Protein AF-A0A5J5FUV4-F1 (afdb_monomer_lite)

Structure (mmCIF, N/CA/C/O backbone):
data_AF-A0A5J5FUV4-F1
#
_entry.id   AF-A0A5J5FUV4-F1
#
loop_
_atom_site.group_PDB
_atom_site.id
_atom_site.type_symbol
_atom_site.label_atom_id
_atom_site.label_alt_id
_atom_site.label_comp_id
_atom_site.label_asym_id
_atom_site.label_entity_id
_atom_site.label_seq_id
_atom_site.pdbx_PDB_ins_code
_atom_site.Cartn_x
_atom_site.Cartn_y
_atom_site.Cartn_z
_atom_site.occupancy
_atom_site.B_iso_or_equiv
_atom_site.auth_seq_id
_atom_site.auth_comp_id
_atom_site.auth_asym_id
_atom_site.auth_atom_id
_atom_site.pdbx_PDB_model_num
ATOM 1 N N . MET A 1 1 ? 32.996 21.666 -5.149 1.00 33.66 1 MET A N 1
ATOM 2 C CA . MET A 1 1 ? 31.884 21.003 -4.430 1.00 33.66 1 MET A CA 1
ATOM 3 C C . MET A 1 1 ? 30.708 20.973 -5.390 1.00 33.66 1 MET A C 1
ATOM 5 O O . MET A 1 1 ? 30.102 22.009 -5.615 1.00 33.66 1 MET A O 1
ATOM 9 N N . ASN A 1 2 ? 30.484 19.842 -6.062 1.00 31.67 2 ASN A N 1
ATOM 10 C CA . ASN A 1 2 ? 29.507 19.760 -7.151 1.00 31.67 2 ASN A CA 1
ATOM 11 C C . ASN A 1 2 ? 28.093 19.741 -6.570 1.00 31.67 2 ASN A C 1
ATOM 13 O O . ASN A 1 2 ? 27.756 18.854 -5.783 1.00 31.67 2 ASN A O 1
ATOM 17 N N . ALA A 1 3 ? 27.285 20.728 -6.956 1.00 37.47 3 ALA A N 1
ATOM 18 C CA . ALA A 1 3 ? 25.854 20.739 -6.712 1.00 37.47 3 ALA A CA 1
ATOM 19 C C . ALA A 1 3 ? 25.246 19.512 -7.406 1.00 37.47 3 ALA A C 1
ATOM 21 O O . ALA A 1 3 ? 25.099 19.486 -8.625 1.00 37.47 3 ALA A O 1
ATOM 22 N N . ARG A 1 4 ? 24.948 18.454 -6.642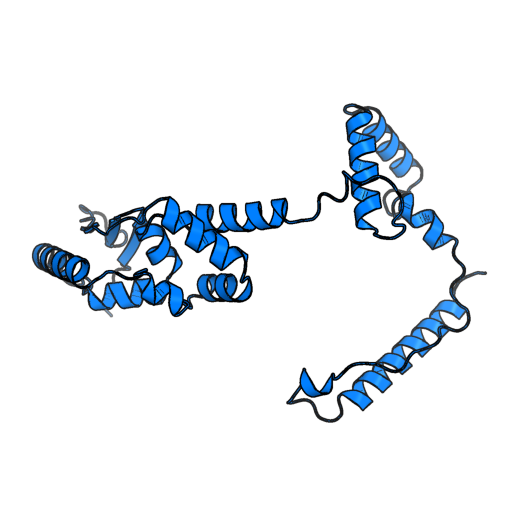 1.00 47.31 4 ARG A N 1
ATOM 23 C CA . ARG A 1 4 ? 24.137 17.342 -7.144 1.00 47.31 4 ARG A CA 1
ATOM 24 C C . ARG A 1 4 ? 22.752 17.909 -7.424 1.00 47.31 4 ARG A C 1
ATOM 26 O O . ARG A 1 4 ? 22.007 18.181 -6.483 1.00 47.31 4 ARG A O 1
ATOM 33 N N . GLY A 1 5 ? 22.442 18.123 -8.701 1.00 55.81 5 GLY A N 1
ATOM 34 C CA . GLY A 1 5 ? 21.094 18.460 -9.141 1.00 55.81 5 GLY A CA 1
ATOM 35 C C . GLY A 1 5 ? 20.113 17.468 -8.525 1.00 55.81 5 GLY A C 1
ATOM 36 O O . GLY A 1 5 ? 20.307 16.254 -8.589 1.00 55.81 5 GLY A O 1
ATOM 37 N N . THR A 1 6 ? 19.104 17.978 -7.830 1.00 63.97 6 THR A N 1
ATOM 38 C CA . THR A 1 6 ? 18.094 17.143 -7.185 1.00 63.97 6 THR A CA 1
ATOM 39 C C . THR A 1 6 ? 17.161 16.631 -8.275 1.00 63.97 6 THR A C 1
ATOM 41 O O . THR A 1 6 ? 16.366 17.385 -8.828 1.00 63.97 6 THR A O 1
ATOM 44 N N . MET A 1 7 ? 17.293 15.355 -8.630 1.00 75.25 7 MET A N 1
ATOM 45 C CA . MET A 1 7 ? 16.391 14.696 -9.570 1.00 75.25 7 MET A CA 1
ATOM 46 C C . MET A 1 7 ? 15.016 14.529 -8.921 1.00 75.25 7 MET A C 1
ATOM 48 O O . MET A 1 7 ? 14.885 13.926 -7.852 1.00 75.25 7 MET A O 1
ATOM 52 N N . THR A 1 8 ? 13.991 15.067 -9.571 1.00 85.88 8 THR A N 1
ATOM 53 C CA . THR A 1 8 ? 12.594 14.861 -9.186 1.00 85.88 8 THR A CA 1
ATOM 54 C C . THR A 1 8 ? 12.070 13.608 -9.872 1.00 85.88 8 THR A C 1
ATOM 56 O O . THR A 1 8 ? 12.328 13.388 -11.054 1.00 85.88 8 THR A O 1
ATOM 59 N N . VAL A 1 9 ? 11.378 12.759 -9.112 1.00 89.50 9 VAL A N 1
ATOM 60 C CA . VAL A 1 9 ? 10.782 11.518 -9.617 1.00 89.50 9 VAL A CA 1
ATOM 61 C C . VAL A 1 9 ? 9.328 11.496 -9.201 1.00 89.50 9 VAL A C 1
ATOM 63 O O . VAL A 1 9 ? 9.039 11.566 -8.004 1.00 89.50 9 VAL A O 1
ATOM 66 N N . ASP A 1 10 ? 8.445 11.384 -10.183 1.00 92.38 10 ASP A N 1
ATOM 67 C CA . ASP A 1 10 ? 7.007 11.264 -9.985 1.00 92.38 10 ASP A CA 1
ATOM 68 C C . ASP A 1 10 ? 6.473 10.026 -10.707 1.00 92.38 10 ASP A C 1
ATOM 70 O O . ASP A 1 10 ? 6.985 9.629 -11.755 1.00 92.38 10 ASP A O 1
ATOM 74 N N . ALA A 1 11 ? 5.457 9.392 -10.132 1.00 92.75 11 ALA A N 1
ATOM 75 C CA . ALA A 1 11 ? 4.856 8.183 -10.674 1.00 92.75 11 ALA A CA 1
ATOM 76 C C . ALA A 1 11 ? 3.355 8.395 -10.847 1.00 92.75 11 ALA A C 1
ATOM 78 O O . ALA A 1 11 ? 2.623 8.608 -9.880 1.00 92.75 11 ALA A O 1
ATOM 79 N N . VAL A 1 12 ? 2.903 8.270 -12.088 1.00 93.12 12 VAL A N 1
ATOM 80 C CA . VAL A 1 12 ? 1.487 8.197 -12.446 1.00 93.12 12 VAL A CA 1
ATOM 81 C C . VAL A 1 12 ? 1.197 6.806 -13.015 1.00 93.12 12 VAL A C 1
ATOM 83 O O . VAL A 1 12 ? 2.134 6.105 -13.408 1.00 93.12 12 VAL A O 1
ATOM 86 N N . PRO A 1 13 ? -0.074 6.374 -13.068 1.00 95.06 13 PRO A N 1
ATOM 87 C CA . PRO A 1 13 ? -0.424 5.064 -13.606 1.00 95.06 13 PRO A CA 1
ATOM 88 C C . PRO A 1 13 ? 0.234 4.802 -14.967 1.00 95.06 13 PRO A C 1
ATOM 90 O O . PRO A 1 13 ? 0.022 5.539 -15.929 1.00 95.06 13 PRO A O 1
ATOM 93 N N . GLY A 1 14 ? 1.074 3.768 -15.010 1.00 93.88 14 GLY A N 1
ATOM 94 C CA . GLY A 1 14 ? 1.781 3.292 -16.196 1.00 93.88 14 GLY A CA 1
ATOM 95 C C . GLY A 1 14 ? 2.969 4.140 -16.645 1.00 93.88 14 GLY A C 1
ATOM 96 O O . GLY A 1 14 ? 3.552 3.856 -17.691 1.00 93.88 14 GLY A O 1
ATOM 97 N N . ARG A 1 15 ? 3.344 5.188 -15.900 1.00 94.44 15 ARG A N 1
ATOM 98 C CA . ARG A 1 15 ? 4.426 6.087 -16.306 1.00 94.44 15 ARG A CA 1
ATOM 99 C C . ARG A 1 15 ? 5.228 6.644 -15.132 1.00 94.44 15 ARG A C 1
ATOM 101 O O . ARG A 1 15 ? 4.688 7.312 -14.252 1.00 94.44 15 ARG A O 1
ATOM 108 N N . LEU A 1 16 ? 6.542 6.447 -15.180 1.00 93.69 16 LEU A N 1
ATOM 109 C CA . LEU A 1 16 ? 7.510 7.062 -14.278 1.00 93.69 16 LEU A CA 1
ATOM 110 C C . LEU A 1 16 ? 8.144 8.274 -14.970 1.00 93.69 16 LEU A C 1
ATOM 112 O O . LEU A 1 16 ? 8.706 8.147 -16.057 1.00 93.69 16 LEU A O 1
ATOM 116 N N . ARG A 1 17 ? 8.034 9.449 -14.354 1.00 92.12 17 ARG A N 1
ATOM 117 C CA . ARG A 1 17 ? 8.544 10.723 -14.872 1.00 92.12 17 ARG A CA 1
ATOM 118 C C . ARG A 1 17 ? 9.781 11.137 -14.093 1.00 92.12 17 ARG A C 1
ATOM 120 O O . ARG A 1 17 ? 9.775 11.138 -12.861 1.00 92.12 17 ARG A O 1
ATOM 127 N N . LEU A 1 18 ? 10.828 11.499 -14.821 1.00 89.50 18 LEU A N 1
ATOM 128 C CA . LEU A 1 18 ? 12.105 11.951 -14.286 1.00 89.50 18 LEU A CA 1
ATOM 129 C C . LEU A 1 18 ? 12.340 13.385 -14.762 1.00 89.50 18 LEU A C 1
ATOM 131 O O . LEU A 1 18 ? 12.382 13.638 -15.965 1.00 89.50 18 LEU A O 1
ATOM 135 N N . GLY A 1 19 ? 12.481 14.318 -13.822 1.00 81.12 19 GLY A N 1
ATOM 136 C CA . GLY A 1 19 ? 12.731 15.730 -14.108 1.00 81.12 19 GLY A CA 1
ATOM 137 C C . GLY A 1 19 ? 14.020 16.222 -13.457 1.00 81.12 19 GLY A C 1
ATOM 138 O O . GLY A 1 19 ? 14.288 15.919 -12.288 1.00 81.12 19 GLY A O 1
ATOM 139 N N . ALA A 1 20 ? 14.803 17.015 -14.190 1.00 66.62 20 ALA A N 1
ATOM 140 C CA . ALA A 1 20 ? 15.951 17.728 -13.636 1.00 66.62 20 ALA A CA 1
ATOM 141 C C . ALA A 1 20 ? 15.466 18.913 -12.780 1.00 66.62 20 ALA A C 1
ATOM 143 O O . ALA A 1 20 ? 14.705 19.759 -13.254 1.00 66.62 20 ALA A O 1
ATOM 144 N N . GLY A 1 21 ? 15.876 18.957 -11.508 1.00 53.88 21 GLY A N 1
ATOM 145 C CA . GLY A 1 21 ? 15.471 19.994 -10.557 1.00 53.88 21 GLY A CA 1
ATOM 146 C C . GLY A 1 21 ? 15.784 21.410 -11.054 1.00 53.88 21 GLY A C 1
ATOM 147 O O . GLY A 1 21 ? 16.879 21.660 -11.548 1.00 53.88 21 GLY A O 1
ATOM 148 N N . ALA A 1 22 ? 14.795 22.300 -10.916 1.00 44.06 22 ALA A N 1
ATOM 149 C CA . ALA A 1 22 ? 14.743 23.712 -11.309 1.00 44.06 22 ALA A CA 1
ATOM 150 C C . ALA A 1 22 ? 16.093 24.401 -11.618 1.00 44.06 22 ALA A C 1
ATOM 152 O O . ALA A 1 22 ? 16.675 25.087 -10.781 1.00 44.06 22 ALA A O 1
ATOM 153 N N . GLY A 1 23 ? 16.529 24.282 -12.870 1.00 41.09 23 GLY A N 1
ATOM 154 C CA . GLY A 1 23 ? 17.419 25.217 -13.547 1.00 41.09 23 GLY A CA 1
ATOM 155 C C . GLY A 1 23 ? 16.695 25.678 -14.806 1.00 41.09 23 GLY A C 1
ATOM 156 O O . GLY A 1 23 ? 16.240 24.857 -15.597 1.00 41.09 23 GLY A O 1
ATOM 157 N N . THR A 1 24 ? 16.484 26.981 -14.949 1.00 44.25 24 THR A N 1
ATOM 158 C CA . THR A 1 24 ? 15.765 27.593 -16.072 1.00 44.25 24 THR A CA 1
ATOM 159 C C . THR A 1 24 ? 16.412 27.230 -17.410 1.00 44.25 24 THR A C 1
ATOM 161 O O . THR A 1 24 ? 17.464 27.761 -17.753 1.00 44.25 24 THR A O 1
ATOM 164 N N . GLY A 1 25 ? 15.769 26.342 -18.167 1.00 37.84 25 GLY A N 1
ATOM 165 C CA . GLY A 1 25 ? 16.166 25.977 -19.525 1.00 37.84 25 GLY A CA 1
ATOM 166 C C . GLY A 1 25 ? 15.678 24.577 -19.875 1.00 37.84 25 GLY A C 1
ATOM 167 O O . GLY A 1 25 ? 16.260 23.606 -19.415 1.00 37.84 25 GLY A O 1
ATOM 168 N N . THR A 1 26 ? 14.577 24.494 -20.635 1.00 45.69 26 THR A N 1
ATOM 169 C CA . THR A 1 26 ? 14.065 23.281 -21.316 1.00 45.69 26 THR A CA 1
ATOM 170 C C . THR A 1 26 ? 14.296 21.975 -20.547 1.00 45.69 26 THR A C 1
ATOM 172 O O . THR A 1 26 ? 15.174 21.183 -20.882 1.00 45.69 26 THR A O 1
ATOM 175 N N . SER A 1 27 ? 13.501 21.773 -19.491 1.00 50.28 27 SER A N 1
ATOM 176 C CA . SER A 1 27 ? 13.530 20.570 -18.655 1.00 50.28 27 SER A CA 1
ATOM 177 C C . SER A 1 27 ? 13.164 19.354 -19.512 1.00 50.28 27 SER A C 1
ATOM 179 O O . SER A 1 27 ? 12.016 19.209 -19.931 1.00 50.28 27 SER A O 1
ATOM 181 N N . GLY A 1 28 ? 14.148 18.515 -19.833 1.00 59.28 28 GLY A N 1
ATOM 182 C CA . GLY A 1 28 ? 13.903 17.225 -20.468 1.00 59.28 28 GLY A CA 1
ATOM 183 C C . GLY A 1 28 ? 13.205 16.308 -19.469 1.00 59.28 28 GLY A C 1
ATOM 184 O O . GLY A 1 28 ? 13.861 15.718 -18.616 1.00 59.28 28 GLY A O 1
ATOM 185 N N . GLU A 1 29 ? 11.876 16.230 -19.529 1.00 76.38 29 GLU A N 1
ATOM 186 C CA . GLU A 1 29 ? 11.096 15.258 -18.762 1.00 76.38 29 GLU A CA 1
ATOM 187 C C . GLU A 1 29 ? 11.239 13.888 -19.440 1.00 76.38 29 GLU A C 1
ATOM 189 O O . GLU A 1 29 ? 10.664 13.641 -20.503 1.00 76.38 29 GLU A O 1
ATOM 194 N N . LEU A 1 30 ? 12.031 12.991 -18.848 1.00 85.81 30 LEU A N 1
ATOM 195 C CA . LEU A 1 30 ? 12.141 11.618 -19.333 1.00 85.81 30 LEU A CA 1
ATOM 196 C C . LEU A 1 30 ? 10.982 10.789 -18.773 1.00 85.81 30 LEU A C 1
ATOM 198 O O . LEU A 1 30 ? 10.767 10.718 -17.563 1.00 85.81 30 LEU A O 1
ATOM 202 N N . SER A 1 31 ? 10.245 10.141 -19.671 1.00 90.06 31 SER A N 1
ATOM 203 C CA . SER A 1 31 ? 9.087 9.310 -19.353 1.00 90.06 31 SER A CA 1
ATOM 204 C C . SER A 1 31 ? 9.395 7.838 -19.620 1.00 90.06 31 SER A C 1
ATOM 206 O O . SER A 1 31 ? 9.671 7.459 -20.760 1.00 90.06 31 SER A O 1
ATOM 208 N N . LEU A 1 32 ? 9.273 6.997 -18.597 1.00 91.88 32 LEU A N 1
ATOM 209 C CA . LEU A 1 32 ? 9.437 5.544 -18.676 1.00 91.88 32 LEU A CA 1
ATOM 210 C C . LEU A 1 32 ? 8.078 4.861 -18.505 1.00 91.88 32 LEU A C 1
ATOM 212 O O . LEU A 1 32 ? 7.304 5.244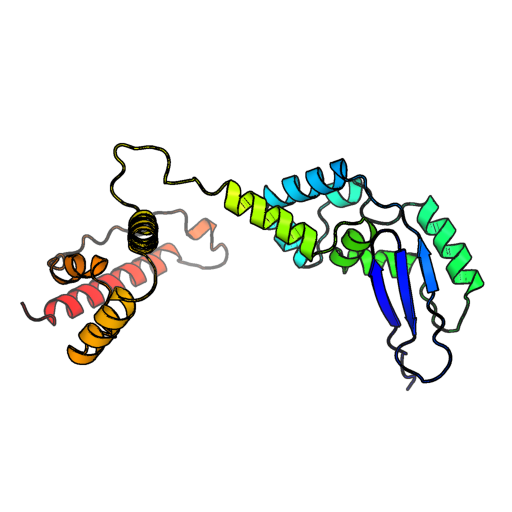 -17.631 1.00 91.88 32 LEU A O 1
ATOM 216 N N . GLU A 1 33 ? 7.766 3.886 -19.352 1.00 93.50 33 GLU A N 1
ATOM 217 C CA . GLU A 1 33 ? 6.455 3.222 -19.385 1.00 93.50 33 GLU A CA 1
ATOM 218 C C . GLU A 1 33 ? 6.466 1.904 -18.617 1.00 93.50 33 GLU A C 1
ATOM 220 O O . GLU A 1 33 ? 7.450 1.173 -18.654 1.00 93.50 33 GLU A O 1
ATOM 225 N N . ALA A 1 34 ? 5.364 1.596 -17.940 1.00 93.25 34 ALA A N 1
ATOM 226 C CA . ALA A 1 34 ? 5.171 0.341 -17.225 1.00 93.25 34 ALA A CA 1
ATOM 227 C C . ALA A 1 34 ? 3.735 -0.164 -17.387 1.00 93.25 34 ALA A C 1
ATOM 229 O O . ALA A 1 34 ? 2.797 0.606 -17.606 1.00 93.25 34 ALA A O 1
ATOM 230 N N . ALA A 1 35 ? 3.552 -1.466 -17.221 1.00 93.44 35 ALA A N 1
ATOM 231 C CA . ALA A 1 35 ? 2.261 -2.114 -17.193 1.00 93.44 35 ALA A CA 1
ATOM 232 C C . ALA A 1 35 ? 1.450 -1.669 -15.968 1.00 93.44 35 ALA A C 1
ATOM 234 O O . ALA A 1 35 ? 1.893 -1.754 -14.815 1.00 93.44 35 ALA A O 1
ATOM 235 N N . VAL A 1 36 ? 0.219 -1.238 -16.233 1.00 96.19 36 VAL A N 1
ATOM 236 C CA . VAL A 1 36 ? -0.798 -0.971 -15.215 1.00 96.19 36 VAL A CA 1
ATOM 237 C C . VAL A 1 36 ? -1.492 -2.282 -14.862 1.00 96.19 36 VAL A C 1
ATOM 239 O O . VAL A 1 36 ? -1.789 -3.099 -15.735 1.00 96.19 36 VAL A O 1
ATOM 242 N N . TRP A 1 37 ? -1.762 -2.501 -13.579 1.00 96.81 37 TRP A N 1
ATOM 243 C CA . TRP A 1 37 ? -2.497 -3.681 -13.144 1.00 96.81 37 TRP A CA 1
ATOM 244 C C . TRP A 1 37 ? -3.981 -3.591 -13.493 1.00 96.81 37 TRP A C 1
ATOM 246 O O . TRP A 1 37 ? -4.578 -2.517 -13.533 1.00 96.81 37 TRP A O 1
ATOM 256 N N . SER A 1 38 ? -4.604 -4.751 -13.709 1.00 96.56 38 SER A N 1
ATOM 257 C CA . SER A 1 38 ? -6.041 -4.806 -13.964 1.00 96.56 38 SER A CA 1
ATOM 258 C C . SER A 1 38 ? -6.842 -4.327 -12.739 1.00 96.56 38 SER A C 1
ATOM 260 O O . SER A 1 38 ? -6.422 -4.552 -11.598 1.00 96.56 38 SER A O 1
ATOM 262 N N . PRO A 1 39 ? -8.045 -3.752 -12.923 1.00 95.44 39 PRO A N 1
ATOM 263 C CA . PRO A 1 39 ? -8.896 -3.324 -11.808 1.00 95.44 39 PRO A CA 1
ATOM 264 C C . PRO A 1 39 ? -9.257 -4.447 -10.826 1.00 95.44 39 PRO A C 1
ATOM 266 O O . PRO A 1 39 ? -9.511 -4.195 -9.650 1.00 95.44 39 PRO A O 1
ATOM 269 N N . ALA A 1 40 ? -9.313 -5.697 -11.296 1.00 95.31 40 ALA A N 1
ATOM 270 C CA . ALA A 1 40 ? -9.522 -6.859 -10.434 1.00 95.31 40 ALA A CA 1
ATOM 271 C C .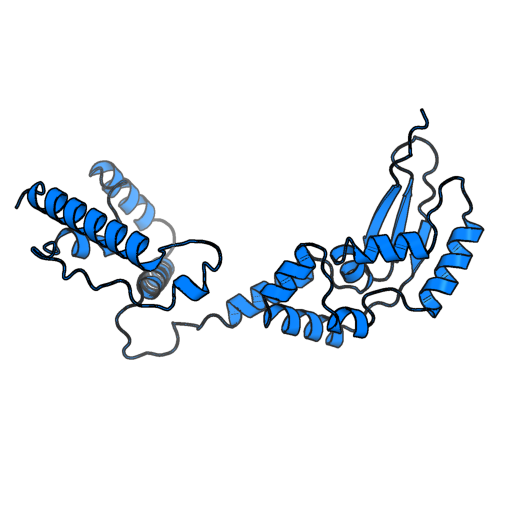 ALA A 1 40 ? -8.321 -7.089 -9.505 1.00 95.31 40 ALA A C 1
ATOM 273 O O . ALA A 1 40 ? -8.499 -7.277 -8.304 1.00 95.31 40 ALA A O 1
ATOM 274 N N . ARG A 1 41 ? -7.101 -6.990 -10.043 1.00 95.94 41 ARG A N 1
ATOM 275 C CA . ARG A 1 41 ? -5.868 -7.135 -9.265 1.00 95.94 41 ARG A CA 1
ATOM 276 C C . ARG A 1 41 ? -5.688 -5.998 -8.263 1.00 95.94 41 ARG A C 1
ATOM 278 O O . ARG A 1 41 ? -5.371 -6.255 -7.108 1.00 95.94 41 ARG A O 1
ATOM 285 N N . LEU A 1 42 ? -5.946 -4.757 -8.682 1.00 95.75 42 LEU A N 1
ATOM 286 C CA . LEU A 1 42 ? -5.886 -3.578 -7.809 1.00 95.75 42 LEU A CA 1
ATOM 287 C C . LEU A 1 42 ? -6.800 -3.733 -6.582 1.00 95.75 42 LEU A C 1
ATOM 289 O O . LEU A 1 42 ? -6.368 -3.482 -5.456 1.00 95.75 42 LEU A O 1
ATOM 293 N N . ARG A 1 43 ? -8.034 -4.217 -6.788 1.00 94.31 43 ARG A N 1
ATOM 294 C CA . ARG A 1 43 ? -8.978 -4.516 -5.701 1.00 94.31 43 ARG A CA 1
ATOM 295 C C . ARG A 1 43 ? -8.472 -5.623 -4.779 1.00 94.31 43 ARG A C 1
ATOM 297 O O . ARG A 1 43 ? -8.433 -5.409 -3.574 1.00 94.31 43 ARG A O 1
ATOM 304 N N . ALA A 1 44 ? -8.006 -6.744 -5.331 1.00 94.88 44 ALA A N 1
ATOM 305 C CA . ALA A 1 44 ? -7.482 -7.857 -4.537 1.00 94.88 44 ALA A CA 1
ATOM 306 C C . ALA A 1 44 ? -6.285 -7.444 -3.656 1.00 94.88 44 ALA A C 1
ATOM 308 O O . ALA A 1 44 ? -6.190 -7.837 -2.492 1.00 94.88 44 ALA A O 1
ATOM 309 N N . VAL A 1 45 ? -5.389 -6.603 -4.184 1.00 95.75 45 VAL A N 1
ATOM 310 C CA . VAL A 1 45 ? -4.261 -6.037 -3.427 1.00 95.75 45 VAL A CA 1
ATOM 311 C C . VAL A 1 45 ? -4.758 -5.149 -2.284 1.00 95.75 45 VAL A C 1
ATOM 313 O O . VAL A 1 45 ? -4.280 -5.286 -1.156 1.00 95.75 45 VAL A O 1
ATOM 316 N N . ALA A 1 46 ? -5.722 -4.262 -2.551 1.00 95.12 46 ALA A N 1
ATOM 317 C CA . ALA A 1 46 ? -6.294 -3.381 -1.535 1.00 95.12 46 ALA A CA 1
ATOM 318 C C . ALA A 1 46 ? -7.026 -4.166 -0.431 1.00 95.12 46 ALA A C 1
ATOM 320 O O . ALA A 1 46 ? -6.820 -3.889 0.749 1.00 95.12 46 ALA A O 1
ATOM 321 N N . GLU A 1 47 ? -7.814 -5.181 -0.790 1.00 94.56 47 GLU A N 1
ATOM 322 C CA . GLU A 1 47 ? -8.506 -6.069 0.153 1.00 94.56 47 GLU A CA 1
ATOM 323 C C . GLU A 1 47 ? -7.516 -6.833 1.039 1.00 94.56 47 GLU A C 1
ATOM 325 O O . GLU A 1 47 ? -7.644 -6.841 2.267 1.00 94.56 47 GLU A O 1
ATOM 330 N N . ARG A 1 48 ? -6.471 -7.418 0.439 1.00 95.56 48 ARG A N 1
ATOM 331 C CA . ARG A 1 48 ? -5.438 -8.148 1.181 1.00 95.56 48 ARG A CA 1
ATOM 332 C C . ARG A 1 48 ? -4.693 -7.237 2.153 1.00 95.56 48 ARG A C 1
ATOM 334 O O . ARG A 1 48 ? -4.540 -7.605 3.317 1.00 95.56 48 ARG A O 1
ATOM 341 N N . LEU A 1 49 ? -4.288 -6.041 1.717 1.00 95.38 49 LEU A N 1
ATOM 342 C CA . LEU A 1 49 ? -3.662 -5.041 2.592 1.00 95.38 49 LEU A CA 1
ATOM 343 C C . LEU A 1 49 ? -4.619 -4.561 3.692 1.00 95.38 49 LEU A C 1
ATOM 345 O O . LEU A 1 49 ? -4.193 -4.379 4.832 1.00 95.38 49 LEU A O 1
ATOM 349 N N . GLY A 1 50 ? -5.910 -4.412 3.386 1.00 94.38 50 GLY A N 1
ATOM 350 C CA . GLY A 1 50 ? -6.937 -4.067 4.366 1.00 94.38 50 GLY A CA 1
ATOM 351 C C . GLY A 1 50 ? -7.119 -5.144 5.435 1.00 94.38 50 GLY A C 1
ATOM 352 O O . GLY A 1 50 ? -7.245 -4.823 6.613 1.00 94.38 50 GLY A O 1
ATOM 353 N N . SER A 1 51 ? -7.035 -6.423 5.070 1.00 94.25 51 SER A N 1
ATOM 354 C CA . SER A 1 51 ? -7.088 -7.528 6.039 1.00 94.25 51 SER A CA 1
ATOM 355 C C . SER A 1 51 ? -5.837 -7.637 6.928 1.00 94.25 51 SER A C 1
ATOM 357 O O . SER A 1 51 ? -5.843 -8.369 7.917 1.00 94.25 51 SER A O 1
ATOM 359 N N . ARG A 1 52 ? -4.753 -6.914 6.599 1.00 95.38 52 ARG A N 1
ATOM 360 C CA . ARG A 1 52 ? -3.445 -7.010 7.268 1.00 95.38 52 ARG A CA 1
ATOM 361 C C . ARG A 1 52 ? -2.867 -5.625 7.594 1.00 95.38 52 ARG A C 1
ATOM 363 O O . ARG A 1 52 ? -1.888 -5.200 6.973 1.00 95.38 52 ARG A O 1
ATOM 370 N N . PRO A 1 53 ? -3.391 -4.929 8.622 1.00 92.88 53 PRO A N 1
ATOM 371 C CA . PRO A 1 53 ? -2.975 -3.564 8.961 1.00 92.88 53 PRO A CA 1
ATOM 372 C C . PRO A 1 53 ? -1.464 -3.401 9.194 1.00 92.88 53 PRO A C 1
ATOM 374 O O . PRO A 1 53 ? -0.889 -2.369 8.850 1.00 92.88 53 PRO A O 1
ATOM 377 N N . GLY A 1 54 ? -0.798 -4.424 9.742 1.00 94.38 54 GLY A N 1
ATOM 378 C CA . GLY A 1 54 ? 0.653 -4.416 9.955 1.00 94.38 54 GLY A CA 1
ATOM 379 C C . GLY A 1 54 ? 1.466 -4.399 8.655 1.00 94.38 54 GLY A C 1
ATOM 380 O O . GLY A 1 54 ? 2.479 -3.701 8.577 1.00 94.38 54 GLY A O 1
ATOM 381 N N . GLU A 1 55 ? 1.009 -5.107 7.617 1.00 95.56 55 GLU A N 1
ATOM 382 C CA . GLU A 1 55 ? 1.644 -5.092 6.294 1.00 95.56 55 GLU A CA 1
ATOM 383 C C . GLU A 1 55 ? 1.419 -3.746 5.600 1.00 95.56 55 GLU A C 1
ATOM 385 O O . GLU A 1 55 ? 2.368 -3.172 5.068 1.00 95.56 55 GLU A O 1
ATOM 390 N N . LEU A 1 56 ? 0.205 -3.187 5.686 1.00 95.62 56 LEU A N 1
ATOM 391 C CA . LEU A 1 56 ? -0.090 -1.840 5.193 1.00 95.62 56 LEU A CA 1
ATOM 392 C C . LEU A 1 56 ? 0.785 -0.781 5.877 1.00 95.62 56 LEU A C 1
ATOM 394 O O . LEU A 1 56 ? 1.366 0.074 5.211 1.00 95.62 56 LEU A O 1
ATOM 398 N N . TYR A 1 57 ? 0.926 -0.843 7.202 1.00 94.69 57 TYR A N 1
ATOM 399 C CA . TYR A 1 57 ? 1.815 0.057 7.932 1.00 94.69 57 TYR A CA 1
ATOM 400 C C . TYR A 1 57 ? 3.280 -0.128 7.507 1.00 94.69 57 TYR A C 1
ATOM 402 O O . TYR A 1 57 ? 3.986 0.853 7.270 1.00 94.69 57 TYR A O 1
ATOM 410 N N . GLY A 1 58 ? 3.740 -1.375 7.357 1.00 95.25 58 GLY A N 1
ATOM 411 C CA . GLY A 1 58 ? 5.077 -1.689 6.852 1.00 95.25 58 GLY A CA 1
ATOM 412 C C . GLY A 1 58 ? 5.340 -1.081 5.475 1.00 95.25 58 GLY A C 1
ATOM 413 O O . GLY A 1 58 ? 6.353 -0.403 5.291 1.00 95.25 58 GLY A O 1
ATOM 414 N N . LEU A 1 59 ? 4.388 -1.235 4.560 1.00 95.38 59 LEU A N 1
ATOM 415 C CA . LEU A 1 59 ? 4.403 -0.665 3.218 1.00 95.38 59 LEU A CA 1
ATOM 416 C C . LEU A 1 59 ? 4.489 0.863 3.251 1.00 95.38 59 LEU A C 1
ATOM 418 O O . LEU A 1 59 ? 5.347 1.452 2.596 1.00 95.38 59 LEU A O 1
ATOM 422 N N . MET A 1 60 ? 3.683 1.514 4.092 1.00 92.31 60 MET A N 1
ATOM 423 C CA . MET A 1 60 ? 3.735 2.967 4.286 1.00 92.31 60 MET A CA 1
ATOM 424 C C . MET A 1 60 ? 5.077 3.462 4.848 1.00 92.31 60 MET A C 1
ATOM 426 O O . MET A 1 60 ? 5.439 4.620 4.637 1.00 92.31 60 MET A O 1
ATOM 430 N N . ARG A 1 61 ? 5.828 2.591 5.532 1.00 93.81 61 ARG A N 1
ATOM 431 C CA . ARG A 1 61 ? 7.179 2.848 6.054 1.00 93.81 61 ARG A CA 1
ATOM 432 C C . ARG A 1 61 ? 8.302 2.470 5.082 1.00 93.81 61 ARG A C 1
ATOM 434 O O . ARG A 1 61 ? 9.462 2.590 5.461 1.00 93.81 61 ARG A O 1
ATOM 441 N N . GLY A 1 62 ? 7.982 2.032 3.864 1.00 94.12 62 GLY A N 1
ATOM 442 C CA . GLY A 1 62 ? 8.978 1.662 2.857 1.00 94.12 62 GLY A CA 1
ATOM 443 C C . GLY A 1 62 ? 9.335 0.175 2.809 1.00 94.12 62 GLY A C 1
ATOM 444 O O . GLY A 1 62 ? 10.315 -0.181 2.169 1.00 94.12 62 GLY A O 1
ATOM 445 N N . ARG A 1 63 ? 8.583 -0.706 3.483 1.00 94.50 63 ARG A N 1
ATOM 446 C CA . ARG A 1 63 ? 8.820 -2.160 3.455 1.00 94.50 63 ARG A CA 1
ATOM 447 C C . ARG A 1 63 ? 7.799 -2.858 2.566 1.00 94.50 63 ARG A C 1
ATOM 449 O O . ARG A 1 63 ? 6.624 -2.904 2.910 1.00 94.50 63 ARG A O 1
ATOM 456 N N . ILE A 1 64 ? 8.252 -3.424 1.452 1.00 95.06 64 ILE A N 1
ATOM 457 C CA . ILE A 1 64 ? 7.405 -4.195 0.533 1.00 95.06 64 ILE A CA 1
ATOM 458 C C . ILE A 1 64 ? 7.244 -5.627 1.072 1.00 95.06 64 ILE A C 1
ATOM 460 O O . ILE A 1 64 ? 8.262 -6.299 1.246 1.00 95.06 64 ILE A O 1
ATOM 464 N N . PRO A 1 65 ? 6.010 -6.106 1.327 1.00 95.56 65 PRO A N 1
ATOM 465 C CA . PRO A 1 65 ? 5.757 -7.511 1.651 1.00 95.56 65 PRO A CA 1
ATOM 466 C C . PRO A 1 65 ? 6.163 -8.444 0.501 1.00 95.56 65 PRO A C 1
ATOM 468 O O . PRO A 1 65 ? 5.958 -8.100 -0.663 1.00 95.56 65 PRO A O 1
ATOM 471 N N . ASP A 1 66 ? 6.667 -9.642 0.807 1.00 94.62 66 ASP A N 1
ATOM 472 C CA . ASP A 1 66 ? 7.186 -10.569 -0.215 1.00 94.62 66 ASP A CA 1
ATOM 473 C C . ASP A 1 66 ? 6.135 -10.969 -1.249 1.00 94.62 66 ASP A C 1
ATOM 475 O O . ASP A 1 66 ? 6.395 -10.899 -2.447 1.00 94.62 66 ASP A O 1
ATOM 479 N N . TRP A 1 67 ? 4.905 -11.236 -0.808 1.00 95.50 67 TRP A N 1
ATOM 480 C CA . TRP A 1 67 ? 3.802 -11.545 -1.717 1.00 95.50 67 TRP A CA 1
ATOM 481 C C . TRP A 1 67 ? 3.527 -10.415 -2.717 1.00 95.50 67 TRP A C 1
ATOM 483 O O . TRP A 1 67 ? 3.143 -10.670 -3.849 1.00 95.50 67 TRP A O 1
ATOM 493 N N . LEU A 1 68 ? 3.726 -9.151 -2.329 1.00 95.62 68 LEU A N 1
ATOM 494 C CA . LEU A 1 68 ? 3.498 -8.014 -3.220 1.00 95.62 68 LEU A CA 1
ATOM 495 C C . LEU A 1 68 ? 4.649 -7.867 -4.229 1.00 95.62 68 LEU A C 1
ATOM 497 O O . LEU A 1 68 ? 4.442 -7.380 -5.340 1.00 95.62 68 LEU A O 1
ATOM 501 N N . ARG A 1 69 ? 5.856 -8.320 -3.864 1.00 93.50 69 ARG A N 1
ATOM 502 C CA . ARG A 1 69 ? 6.991 -8.441 -4.787 1.00 93.50 69 ARG A CA 1
ATOM 503 C C . ARG A 1 69 ? 6.746 -9.554 -5.809 1.00 93.50 69 ARG A C 1
ATOM 505 O O . ARG A 1 69 ? 6.980 -9.327 -6.991 1.00 93.50 69 ARG A O 1
ATOM 512 N N . GLU A 1 70 ? 6.228 -10.699 -5.372 1.00 93.06 70 GLU A N 1
ATOM 513 C CA . GLU A 1 70 ? 5.838 -11.826 -6.237 1.00 93.06 70 GLU A CA 1
ATOM 514 C C . GLU A 1 70 ? 4.705 -11.454 -7.204 1.00 93.06 70 GLU A C 1
ATOM 516 O O . GLU A 1 70 ? 4.710 -11.862 -8.361 1.00 93.06 70 GLU A O 1
ATOM 521 N N . GLU A 1 71 ? 3.786 -10.583 -6.778 1.00 92.62 71 GLU A N 1
ATOM 522 C CA . GLU A 1 71 ? 2.770 -9.977 -7.647 1.00 92.62 71 GLU A CA 1
ATOM 523 C C . GLU A 1 71 ? 3.365 -8.989 -8.680 1.00 92.62 71 GLU A C 1
ATOM 525 O O . GLU A 1 71 ? 2.636 -8.361 -9.444 1.00 92.62 71 GLU A O 1
ATOM 530 N N . GLY A 1 72 ? 4.685 -8.824 -8.765 1.00 93.31 72 GLY A N 1
ATOM 531 C CA . GLY A 1 72 ? 5.303 -7.976 -9.785 1.00 93.31 72 GLY A CA 1
ATOM 532 C C . GLY A 1 72 ? 5.035 -6.489 -9.555 1.00 93.31 72 GLY A C 1
ATOM 533 O O . GLY A 1 72 ? 4.739 -5.746 -10.493 1.00 93.31 72 GLY A O 1
ATOM 534 N N . LEU A 1 73 ? 5.088 -6.040 -8.293 1.00 95.56 73 LEU A N 1
ATOM 535 C CA . LEU A 1 73 ? 5.004 -4.611 -7.969 1.00 95.56 73 LEU A CA 1
ATOM 536 C C . LEU A 1 73 ? 6.125 -3.826 -8.659 1.00 95.56 73 LEU A C 1
ATOM 538 O O . LEU A 1 73 ? 5.881 -2.751 -9.206 1.00 95.56 73 LEU A O 1
ATOM 542 N N . LEU A 1 74 ? 7.341 -4.370 -8.627 1.00 95.38 74 LEU A N 1
ATOM 543 C CA . LEU A 1 74 ? 8.511 -3.787 -9.278 1.00 95.38 74 LEU A CA 1
ATOM 544 C C . LEU A 1 74 ? 8.508 -4.089 -10.783 1.00 95.38 74 LEU A C 1
ATOM 546 O O . LEU A 1 74 ? 7.859 -5.056 -11.190 1.00 95.38 74 LEU A O 1
ATOM 550 N N . PRO A 1 75 ? 9.207 -3.277 -11.597 1.00 94.19 75 PRO A N 1
ATOM 551 C CA . PRO A 1 75 ? 9.338 -3.518 -13.028 1.00 94.19 75 PRO A CA 1
ATOM 552 C C . PRO A 1 75 ? 9.908 -4.904 -13.343 1.00 94.19 75 PRO A C 1
ATOM 554 O O . PRO A 1 75 ? 10.846 -5.345 -12.675 1.00 94.19 75 PRO A O 1
ATOM 557 N N . ASP A 1 76 ? 9.347 -5.582 -14.342 1.00 93.56 76 ASP A N 1
ATOM 558 C CA . ASP A 1 76 ? 9.864 -6.865 -14.820 1.00 93.56 76 ASP A CA 1
ATOM 559 C C . ASP A 1 76 ? 11.059 -6.694 -15.777 1.00 93.56 76 ASP A C 1
ATOM 561 O O . ASP A 1 76 ? 11.448 -5.584 -16.140 1.00 93.56 76 ASP A O 1
ATOM 565 N N . ALA A 1 77 ? 11.675 -7.805 -16.192 1.00 92.06 77 ALA A N 1
ATOM 566 C CA . ALA A 1 77 ? 12.849 -7.768 -17.064 1.00 92.06 77 ALA A CA 1
ATOM 567 C C . ALA A 1 77 ? 12.580 -7.110 -18.434 1.00 92.06 77 ALA A C 1
ATOM 569 O O . ALA A 1 77 ? 13.479 -6.479 -18.989 1.00 92.06 77 ALA A O 1
ATOM 570 N N . GLY A 1 78 ? 11.363 -7.236 -18.975 1.00 91.62 78 GLY A N 1
ATOM 571 C CA . GLY A 1 78 ? 10.990 -6.619 -20.248 1.00 91.62 78 GLY A CA 1
ATOM 572 C C . GLY A 1 78 ? 10.827 -5.106 -20.118 1.00 91.62 78 GLY A C 1
ATOM 573 O O . GLY A 1 78 ? 11.327 -4.353 -20.954 1.00 91.62 78 GLY A O 1
ATOM 574 N N . GLU A 1 79 ? 10.194 -4.655 -19.035 1.00 93.19 79 GLU A N 1
ATOM 575 C CA . GLU A 1 79 ? 10.077 -3.236 -18.694 1.00 93.19 79 GLU A CA 1
ATOM 576 C C . GLU A 1 79 ? 11.456 -2.611 -18.455 1.00 93.19 79 GLU A C 1
ATOM 578 O O . GLU A 1 79 ? 11.745 -1.537 -18.981 1.00 93.19 79 GLU A O 1
ATOM 583 N N . LEU A 1 80 ? 12.338 -3.303 -17.728 1.00 93.50 80 LEU A N 1
ATOM 584 C CA . LEU A 1 80 ? 13.695 -2.827 -17.457 1.00 93.50 80 LEU A CA 1
ATOM 585 C C . LEU A 1 80 ? 14.527 -2.681 -18.734 1.00 93.50 80 LEU A C 1
ATOM 587 O O . LEU A 1 80 ? 15.153 -1.639 -18.913 1.00 93.50 80 LEU A O 1
ATOM 591 N N . ALA A 1 81 ? 14.474 -3.652 -19.649 1.00 92.31 81 ALA A N 1
ATOM 592 C CA . ALA A 1 81 ? 15.168 -3.556 -20.935 1.00 92.31 81 ALA A CA 1
ATOM 593 C C . ALA A 1 81 ? 14.665 -2.365 -21.775 1.00 92.31 81 ALA A C 1
ATOM 595 O O . ALA A 1 81 ? 15.451 -1.643 -22.392 1.00 92.31 81 ALA A O 1
ATOM 596 N N . ALA A 1 82 ? 13.352 -2.106 -21.764 1.00 91.38 82 ALA A N 1
ATOM 597 C CA . ALA A 1 82 ? 12.778 -0.938 -22.432 1.00 91.38 82 ALA A CA 1
ATOM 598 C C . ALA A 1 82 ? 13.213 0.384 -21.772 1.00 91.38 82 ALA A C 1
ATOM 600 O O . ALA A 1 82 ? 13.427 1.388 -22.461 1.00 91.38 82 ALA A O 1
ATOM 601 N N . TRP A 1 83 ? 13.352 0.400 -20.443 1.00 92.94 83 TRP A N 1
ATOM 602 C CA . TRP A 1 83 ? 13.831 1.568 -19.705 1.00 92.94 83 TRP A CA 1
ATOM 603 C C . TRP A 1 83 ? 15.296 1.855 -19.995 1.00 92.94 83 TRP A C 1
ATOM 605 O O . TRP A 1 83 ? 15.635 3.014 -20.212 1.00 92.94 83 TRP A O 1
ATOM 615 N N . GLU A 1 84 ? 16.144 0.828 -20.036 1.00 90.88 84 GLU A N 1
ATOM 616 C CA . GLU A 1 84 ? 17.567 0.957 -20.361 1.00 90.88 84 GLU A CA 1
ATOM 617 C C . GLU A 1 84 ? 17.761 1.632 -21.720 1.00 90.88 84 GLU A C 1
ATOM 619 O O . GLU A 1 84 ? 18.422 2.667 -21.786 1.00 90.88 84 GLU A O 1
ATOM 624 N N . GLY A 1 85 ? 17.070 1.167 -22.767 1.00 86.19 85 GLY A N 1
ATOM 625 C CA . GLY A 1 85 ? 17.149 1.794 -24.090 1.00 86.19 85 GLY A CA 1
ATOM 626 C C . GLY A 1 85 ? 16.719 3.270 -24.105 1.00 86.19 85 GLY A C 1
ATOM 627 O O . GLY A 1 85 ? 17.325 4.089 -24.798 1.00 86.19 85 GLY A O 1
ATOM 628 N N . ARG A 1 86 ? 15.705 3.657 -23.313 1.00 87.44 86 ARG A N 1
ATOM 629 C CA . ARG A 1 86 ? 15.298 5.073 -23.195 1.00 87.44 86 ARG A CA 1
ATOM 630 C C . ARG A 1 86 ? 16.274 5.912 -22.376 1.00 87.44 86 ARG A C 1
ATOM 632 O O . ARG A 1 86 ? 16.489 7.073 -22.713 1.00 87.44 86 ARG A O 1
ATOM 639 N N . LEU A 1 87 ? 16.834 5.354 -21.307 1.00 87.88 87 LEU A N 1
ATOM 640 C CA . LEU A 1 87 ? 17.810 6.037 -20.457 1.00 87.88 87 LEU A CA 1
ATOM 641 C C . LEU A 1 87 ? 19.123 6.278 -21.213 1.00 87.88 87 LEU A C 1
ATOM 643 O O . LEU A 1 87 ? 19.694 7.359 -21.094 1.00 87.88 87 LEU A O 1
ATOM 647 N N . GLU A 1 88 ? 19.553 5.321 -22.039 1.00 85.06 88 GLU A N 1
ATOM 648 C CA . GLU A 1 88 ? 20.705 5.467 -22.935 1.00 85.06 88 GLU A CA 1
ATOM 649 C C . GLU A 1 88 ? 20.455 6.506 -24.033 1.00 85.06 88 GLU A C 1
ATOM 651 O O . GLU A 1 88 ? 21.302 7.361 -24.280 1.00 85.06 88 GLU A O 1
ATOM 656 N N . ALA A 1 89 ? 19.277 6.499 -24.664 1.00 82.00 89 ALA A N 1
ATOM 657 C CA . ALA A 1 89 ? 18.934 7.492 -25.686 1.00 82.00 89 ALA A CA 1
ATOM 658 C C . ALA A 1 89 ? 18.854 8.923 -25.125 1.00 82.00 89 ALA A C 1
ATOM 660 O O . ALA A 1 89 ? 19.138 9.891 -25.828 1.00 82.00 89 ALA A O 1
ATOM 661 N N . ALA A 1 90 ? 18.472 9.058 -23.854 1.00 75.62 90 ALA A N 1
ATOM 662 C CA . ALA A 1 90 ? 18.390 10.330 -23.152 1.00 75.62 90 ALA A CA 1
ATOM 663 C C . ALA A 1 90 ? 19.714 10.753 -22.491 1.00 75.62 90 ALA A C 1
ATOM 665 O O . ALA A 1 90 ? 19.693 11.743 -21.763 1.00 75.62 90 ALA A O 1
ATOM 666 N N . ALA A 1 91 ? 20.820 10.017 -22.705 1.00 63.53 91 ALA A N 1
ATOM 667 C CA . ALA A 1 91 ? 22.088 10.117 -21.977 1.00 63.53 91 ALA A CA 1
ATOM 668 C C . ALA A 1 91 ? 22.584 11.559 -21.769 1.00 63.53 91 ALA A C 1
ATOM 670 O O . ALA A 1 91 ? 23.373 12.111 -22.534 1.00 63.53 91 ALA A O 1
ATOM 671 N N . SER A 1 92 ? 22.141 12.146 -20.663 1.00 65.19 92 SER A N 1
ATOM 672 C CA . SER A 1 92 ? 22.663 13.369 -20.078 1.00 65.19 92 SER A CA 1
ATOM 673 C C . SER A 1 92 ? 23.545 13.007 -18.890 1.00 65.19 92 SER A C 1
ATOM 675 O O . SER A 1 92 ? 23.265 12.039 -18.174 1.00 65.19 92 SER A O 1
ATOM 677 N N . GLU A 1 93 ? 24.576 13.809 -18.627 1.00 63.75 93 GLU A N 1
ATOM 678 C CA . GLU A 1 93 ? 25.382 13.690 -17.410 1.00 63.75 93 GLU A CA 1
ATOM 679 C C . GLU A 1 93 ? 24.473 13.656 -16.166 1.00 63.75 93 GLU A C 1
ATOM 681 O O . GLU A 1 93 ? 23.751 14.609 -15.875 1.00 63.75 93 GLU A O 1
ATOM 686 N N . GLY A 1 94 ? 24.483 12.532 -15.440 1.00 68.56 94 GLY A N 1
ATOM 687 C CA . GLY A 1 94 ? 23.691 12.346 -14.219 1.00 68.56 94 GLY A CA 1
ATOM 688 C C . GLY A 1 94 ? 22.331 11.655 -14.381 1.00 68.56 94 GLY A C 1
ATOM 689 O O . GLY A 1 94 ? 21.592 11.592 -13.398 1.00 68.56 94 GLY A O 1
ATOM 690 N N . ALA A 1 95 ? 21.996 11.114 -15.560 1.00 75.75 95 ALA A N 1
ATOM 691 C CA . ALA A 1 95 ? 20.814 10.263 -15.719 1.00 75.75 95 ALA A CA 1
ATOM 692 C C . ALA A 1 95 ? 20.915 8.993 -14.838 1.00 75.75 95 ALA A C 1
ATOM 694 O O . ALA A 1 95 ? 21.992 8.394 -14.745 1.00 75.75 95 ALA A O 1
ATOM 695 N N . PRO A 1 96 ? 19.827 8.574 -14.164 1.00 85.31 96 PRO A N 1
ATOM 696 C CA . PRO A 1 96 ? 19.848 7.390 -13.315 1.00 85.31 96 PRO A CA 1
ATOM 697 C C . PRO A 1 96 ? 19.910 6.110 -14.156 1.00 85.31 96 PRO A C 1
ATOM 699 O O . PRO A 1 96 ? 19.365 6.049 -15.252 1.00 85.31 96 PRO A O 1
ATOM 702 N N . THR A 1 97 ? 20.505 5.047 -13.623 1.00 89.69 97 THR A N 1
ATOM 703 C CA . THR A 1 97 ? 20.422 3.716 -14.244 1.00 89.69 97 THR A CA 1
ATOM 704 C C . THR A 1 97 ? 19.096 3.032 -13.905 1.00 89.69 97 THR A C 1
ATOM 706 O O . THR A 1 97 ? 18.480 3.326 -12.874 1.00 89.69 97 THR A O 1
ATOM 709 N N . ALA A 1 98 ? 18.672 2.055 -14.714 1.00 90.69 98 ALA A N 1
ATOM 710 C CA . ALA A 1 98 ? 17.476 1.259 -14.424 1.00 90.69 98 ALA A CA 1
ATOM 711 C C . ALA A 1 98 ? 17.546 0.614 -13.024 1.00 90.69 98 ALA A C 1
ATOM 713 O O . ALA A 1 98 ? 16.603 0.711 -12.239 1.00 90.69 98 ALA A O 1
ATOM 714 N N . GLY A 1 99 ? 18.708 0.076 -12.636 1.00 91.06 99 GLY A N 1
ATOM 715 C CA . GLY A 1 99 ? 18.927 -0.468 -11.291 1.00 91.06 99 GLY A CA 1
ATOM 716 C C . GLY A 1 99 ? 18.810 0.568 -10.161 1.00 91.06 99 GLY A C 1
ATOM 717 O O . GLY A 1 99 ? 18.317 0.246 -9.079 1.00 91.06 99 GLY A O 1
ATOM 718 N N . GLN A 1 100 ? 19.214 1.825 -10.386 1.00 91.94 100 GLN A N 1
ATOM 719 C CA . GLN A 1 100 ? 19.003 2.905 -9.412 1.00 91.94 100 GLN A CA 1
ATOM 720 C C . GLN A 1 100 ? 17.517 3.247 -9.259 1.00 91.94 100 GLN A C 1
ATOM 722 O O . GLN A 1 100 ? 17.063 3.489 -8.139 1.00 91.94 100 GLN A O 1
ATOM 727 N N . LEU A 1 101 ? 16.754 3.221 -10.354 1.00 93.25 101 LEU A N 1
ATOM 728 C CA . LEU A 1 101 ? 15.306 3.423 -10.322 1.00 93.25 101 LEU A CA 1
ATOM 729 C C . LEU A 1 101 ? 14.587 2.276 -9.606 1.00 93.25 101 LEU A C 1
ATOM 731 O O . LEU A 1 101 ? 13.706 2.542 -8.794 1.00 93.25 101 LEU A O 1
ATOM 735 N N . VAL A 1 102 ? 14.997 1.021 -9.813 1.00 94.38 102 VAL A N 1
ATOM 736 C CA . VAL A 1 102 ? 14.446 -0.123 -9.064 1.00 94.38 102 VAL A CA 1
ATOM 737 C C . VAL A 1 102 ? 14.672 0.052 -7.564 1.00 94.38 102 VAL A C 1
ATOM 739 O O . VAL A 1 102 ? 13.714 0.001 -6.798 1.00 94.38 102 VAL A O 1
ATOM 742 N N . ARG A 1 103 ? 15.901 0.369 -7.135 1.00 94.31 103 ARG A N 1
ATOM 743 C CA . ARG A 1 103 ? 16.204 0.634 -5.714 1.00 94.31 103 ARG A CA 1
ATOM 744 C C . ARG A 1 103 ? 15.391 1.800 -5.150 1.00 94.31 103 ARG A C 1
ATOM 746 O O . ARG A 1 103 ? 14.968 1.774 -3.992 1.00 94.31 103 ARG A O 1
ATOM 753 N N . LEU A 1 104 ? 15.155 2.835 -5.959 1.00 93.44 104 LEU A N 1
ATOM 754 C CA . LEU A 1 104 ? 14.291 3.946 -5.577 1.00 93.44 104 LEU A CA 1
ATOM 755 C C . LEU A 1 104 ? 12.852 3.466 -5.346 1.00 93.44 104 LEU A C 1
ATOM 757 O O . LEU A 1 104 ? 12.287 3.779 -4.299 1.00 93.44 104 LEU A O 1
ATOM 761 N N . LEU A 1 105 ? 12.283 2.697 -6.275 1.00 94.88 105 LEU A N 1
ATOM 762 C CA . LEU A 1 105 ? 10.931 2.139 -6.170 1.00 94.88 105 LEU A CA 1
ATOM 763 C C . LEU A 1 105 ? 10.794 1.176 -4.983 1.00 94.88 105 LEU A C 1
ATOM 765 O O . LEU A 1 105 ? 9.779 1.210 -4.289 1.00 94.88 105 LEU A O 1
ATOM 769 N N . GLU A 1 106 ? 11.833 0.395 -4.685 1.00 94.50 106 GLU A N 1
ATOM 770 C CA . GLU A 1 106 ? 11.897 -0.454 -3.492 1.00 94.50 106 GLU A CA 1
ATOM 771 C C . GLU A 1 106 ? 11.842 0.363 -2.199 1.00 94.50 106 GLU A C 1
ATOM 773 O O . GLU A 1 106 ? 11.070 0.048 -1.295 1.00 94.50 106 GLU A O 1
ATOM 778 N N . SER A 1 107 ? 12.620 1.447 -2.121 1.00 93.44 107 SER A N 1
ATOM 779 C CA . SER A 1 107 ? 12.620 2.342 -0.955 1.00 93.44 107 SER A CA 1
ATOM 780 C C . SER A 1 107 ? 11.357 3.209 -0.848 1.00 93.44 107 SER A C 1
ATOM 782 O O . SER A 1 107 ? 11.029 3.717 0.228 1.00 93.44 107 SER A O 1
ATOM 784 N N . ARG A 1 108 ? 10.634 3.395 -1.960 1.00 94.56 108 ARG A N 1
ATOM 785 C CA . ARG A 1 108 ? 9.430 4.230 -2.075 1.00 94.56 108 ARG A CA 1
ATOM 786 C C . ARG A 1 108 ? 8.281 3.432 -2.703 1.00 94.56 108 ARG A C 1
ATOM 788 O O . ARG A 1 108 ? 7.829 3.760 -3.800 1.00 94.56 108 ARG A O 1
ATOM 795 N N . PRO A 1 109 ? 7.721 2.446 -1.987 1.00 94.62 109 PRO A N 1
ATOM 796 C CA . PRO A 1 109 ? 6.705 1.544 -2.528 1.00 94.62 109 PRO A CA 1
ATOM 797 C C . PRO A 1 109 ? 5.404 2.235 -2.944 1.00 94.62 109 PRO A C 1
ATOM 799 O O . PRO A 1 109 ? 4.673 1.719 -3.780 1.00 94.62 109 PRO A O 1
ATOM 802 N N . HIS A 1 110 ? 5.115 3.422 -2.407 1.00 94.06 110 HIS A N 1
ATOM 803 C CA . HIS A 1 110 ? 3.983 4.233 -2.857 1.00 94.06 110 HIS A CA 1
ATOM 804 C C . HIS A 1 110 ? 4.147 4.723 -4.307 1.00 94.06 110 HIS A C 1
ATOM 806 O O . HIS A 1 110 ? 3.142 4.857 -4.998 1.00 94.06 110 HIS A O 1
ATOM 812 N N . LEU A 1 111 ? 5.382 4.954 -4.776 1.00 95.12 111 LEU A N 1
ATOM 813 C CA . LEU A 1 111 ? 5.659 5.273 -6.181 1.00 95.12 111 LEU A CA 1
ATOM 814 C C . LEU A 1 111 ? 5.497 4.033 -7.060 1.00 95.12 111 LEU A C 1
ATOM 816 O O . LEU A 1 111 ? 4.882 4.118 -8.115 1.00 95.12 111 LEU A O 1
ATOM 820 N N . ALA A 1 112 ? 5.983 2.875 -6.603 1.00 96.12 112 ALA A N 1
ATOM 821 C CA . ALA A 1 112 ? 5.799 1.613 -7.319 1.00 96.12 112 ALA A CA 1
ATOM 822 C C . ALA A 1 112 ? 4.309 1.260 -7.466 1.00 96.12 112 ALA A C 1
ATOM 824 O O . ALA A 1 112 ? 3.854 0.879 -8.538 1.00 96.12 112 ALA A O 1
ATOM 825 N N . LEU A 1 113 ? 3.515 1.469 -6.413 1.00 96.31 113 LEU A N 1
ATOM 826 C CA . LEU A 1 113 ? 2.070 1.263 -6.466 1.00 96.31 113 LEU A CA 1
ATOM 827 C C . LEU A 1 113 ? 1.369 2.259 -7.389 1.00 96.31 113 LEU A C 1
ATOM 829 O O . LEU A 1 113 ? 0.527 1.848 -8.183 1.00 96.31 113 LEU A O 1
ATOM 833 N N . ALA A 1 114 ? 1.736 3.543 -7.341 1.00 96.62 114 ALA A N 1
ATOM 834 C CA . ALA A 1 114 ? 1.203 4.538 -8.268 1.00 96.62 114 ALA A CA 1
ATOM 835 C C . ALA A 1 114 ? 1.525 4.180 -9.728 1.00 96.62 114 ALA A C 1
ATOM 837 O O . ALA A 1 114 ? 0.639 4.262 -10.576 1.00 96.62 114 ALA A O 1
ATOM 838 N N . LEU A 1 115 ? 2.740 3.685 -9.999 1.00 96.69 115 LEU A N 1
ATOM 839 C CA . LEU A 1 115 ? 3.154 3.193 -11.314 1.00 96.69 115 LEU A CA 1
ATOM 840 C C . LEU A 1 115 ? 2.276 2.024 -11.789 1.00 96.69 115 LEU A C 1
ATOM 842 O O . LEU A 1 115 ? 1.888 1.985 -12.954 1.00 96.69 115 LEU A O 1
ATOM 846 N N . ARG A 1 116 ? 1.885 1.118 -10.884 1.00 97.12 116 ARG A N 1
ATOM 847 C CA . ARG A 1 116 ? 0.950 0.017 -11.177 1.00 97.12 116 ARG A CA 1
ATOM 848 C C . ARG A 1 116 ? -0.525 0.431 -11.228 1.00 97.12 116 ARG A C 1
ATOM 850 O O . ARG A 1 116 ? -1.365 -0.410 -11.536 1.00 97.12 116 ARG A O 1
ATOM 857 N N . GLY A 1 117 ? -0.846 1.701 -10.981 1.00 96.25 117 GLY A N 1
ATOM 858 C CA . GLY A 1 117 ? -2.211 2.228 -11.026 1.00 96.25 117 GLY A CA 1
ATOM 859 C C . GLY A 1 117 ? -2.949 2.248 -9.689 1.00 96.25 117 GLY A C 1
ATOM 860 O O . GLY A 1 117 ? -4.159 2.429 -9.687 1.00 96.25 117 GLY A O 1
ATOM 861 N N . LEU A 1 118 ? -2.251 2.076 -8.561 1.00 96.06 118 LEU A N 1
ATOM 862 C CA . LEU A 1 118 ? -2.818 2.177 -7.214 1.00 96.06 118 LEU A CA 1
ATOM 863 C C . LEU A 1 118 ? -2.160 3.318 -6.419 1.00 96.06 118 LEU A C 1
ATOM 865 O O . LEU A 1 118 ? -1.347 3.069 -5.524 1.00 96.06 118 LEU A O 1
ATOM 869 N N . PRO A 1 119 ? -2.458 4.593 -6.715 1.00 95.38 119 PRO A N 1
ATOM 870 C CA . PRO A 1 119 ? -1.884 5.694 -5.958 1.00 95.38 119 PRO A CA 1
ATOM 871 C C . PRO A 1 119 ? -2.299 5.613 -4.484 1.00 95.38 119 PRO A C 1
ATOM 873 O O . PRO A 1 119 ? -3.384 5.146 -4.134 1.00 95.38 119 PRO A O 1
ATOM 876 N N . LYS A 1 120 ? -1.450 6.145 -3.597 1.00 94.56 120 LYS A N 1
ATOM 877 C CA . LYS A 1 120 ? -1.653 6.114 -2.137 1.00 94.56 120 LYS A CA 1
ATOM 878 C C . LYS A 1 120 ? -3.067 6.532 -1.707 1.00 94.56 120 LYS A C 1
ATOM 880 O O . LYS A 1 120 ? -3.622 5.930 -0.793 1.00 94.56 120 LYS A O 1
ATOM 885 N N . ARG A 1 121 ? -3.641 7.564 -2.341 1.00 94.62 121 ARG A N 1
ATOM 886 C CA . ARG A 1 121 ? -4.991 8.057 -2.021 1.00 94.62 121 ARG A CA 1
ATOM 887 C C . ARG A 1 121 ? -6.060 6.996 -2.276 1.00 94.62 121 ARG A C 1
ATOM 889 O O . ARG A 1 121 ? -6.937 6.821 -1.440 1.00 94.62 121 ARG A O 1
ATOM 896 N N . GLU A 1 122 ? -5.978 6.301 -3.406 1.00 94.81 122 GLU A N 1
ATOM 897 C CA . GLU A 1 122 ? -6.939 5.262 -3.784 1.00 94.81 122 GLU A CA 1
ATOM 898 C C . GLU A 1 122 ? -6.770 4.008 -2.929 1.00 94.81 122 GLU A C 1
ATOM 900 O O . GLU A 1 122 ? -7.765 3.482 -2.438 1.00 94.81 122 GLU A O 1
ATOM 905 N N . LEU A 1 123 ? -5.525 3.597 -2.653 1.00 95.44 123 LEU A N 1
ATOM 906 C CA . LEU A 1 123 ? -5.244 2.498 -1.725 1.00 95.44 123 LEU A CA 1
ATOM 907 C C . LEU A 1 123 ? -5.872 2.754 -0.350 1.00 95.44 123 LEU A C 1
ATOM 909 O O . LEU A 1 123 ? -6.624 1.925 0.157 1.00 95.44 123 LEU A O 1
ATOM 913 N N . LEU A 1 124 ? -5.552 3.897 0.264 1.00 95.69 124 LEU A N 1
ATOM 914 C CA . LEU A 1 124 ? -6.030 4.215 1.610 1.00 95.69 124 LEU A CA 1
ATOM 915 C C . LEU A 1 124 ? -7.541 4.449 1.629 1.00 95.69 124 LEU A C 1
ATOM 917 O O . LEU A 1 124 ? -8.196 4.021 2.570 1.00 95.69 124 LEU A O 1
ATOM 921 N N . GLY A 1 125 ? -8.099 5.070 0.587 1.00 94.56 125 GLY A N 1
ATOM 922 C CA . GLY A 1 125 ? -9.544 5.229 0.440 1.00 94.56 125 GLY A CA 1
ATOM 923 C C . GLY A 1 125 ? -10.270 3.884 0.386 1.00 94.56 125 GLY A C 1
ATOM 924 O O . GLY A 1 125 ? -11.245 3.694 1.108 1.00 94.56 125 GLY A O 1
ATOM 925 N N . GLY A 1 126 ? -9.762 2.931 -0.402 1.00 92.25 126 GLY A N 1
ATOM 926 C CA . GLY A 1 126 ? -10.322 1.582 -0.493 1.00 92.25 126 GLY A CA 1
ATOM 927 C C . GLY A 1 126 ? -10.213 0.805 0.820 1.00 92.25 126 GLY A C 1
ATOM 928 O O . GLY A 1 126 ? -11.201 0.240 1.283 1.00 92.25 126 GLY A O 1
ATOM 929 N N . VAL A 1 127 ? -9.041 0.831 1.462 1.00 95.12 127 VAL A N 1
ATOM 930 C CA . VAL A 1 127 ? -8.825 0.154 2.751 1.00 95.12 127 VAL A CA 1
ATOM 931 C C . VAL A 1 127 ? -9.701 0.746 3.853 1.00 95.12 127 VAL A C 1
ATOM 933 O O . VAL A 1 127 ? -10.399 0.009 4.544 1.00 95.12 127 VAL A O 1
ATOM 936 N N . PHE A 1 128 ? -9.684 2.069 4.030 1.00 93.50 128 PHE A N 1
ATOM 937 C CA . PHE A 1 128 ? -10.464 2.716 5.084 1.00 93.50 128 PHE A CA 1
ATOM 938 C C . PHE A 1 128 ? -11.964 2.609 4.822 1.00 93.50 128 PHE A C 1
ATOM 940 O O . PHE A 1 128 ? -12.721 2.415 5.768 1.00 93.50 128 PHE A O 1
ATOM 947 N N . GLY A 1 129 ? -12.390 2.658 3.557 1.00 91.88 129 GLY A N 1
ATOM 948 C CA . GLY A 1 129 ? -13.769 2.370 3.174 1.00 91.88 129 GLY A CA 1
ATOM 949 C C . GLY A 1 129 ? -14.188 0.949 3.555 1.00 91.88 129 GLY A C 1
ATOM 950 O O . GLY A 1 129 ? -15.245 0.767 4.153 1.00 91.88 129 GLY A O 1
ATOM 951 N N . ALA A 1 130 ? -13.341 -0.051 3.293 1.00 89.75 130 ALA A N 1
ATOM 952 C CA . ALA A 1 130 ? -13.605 -1.436 3.680 1.00 89.75 130 ALA A CA 1
ATOM 953 C C . ALA A 1 130 ? -13.666 -1.613 5.205 1.00 89.75 130 ALA A C 1
ATOM 955 O O . ALA A 1 130 ? -14.556 -2.293 5.708 1.00 89.75 130 ALA A O 1
ATOM 956 N N . TRP A 1 131 ? -12.768 -0.973 5.959 1.00 92.00 131 TRP A N 1
ATOM 957 C CA . TRP A 1 131 ? -12.820 -0.987 7.425 1.00 92.00 131 TRP A CA 1
ATOM 958 C C . TRP A 1 131 ? -14.068 -0.300 7.974 1.00 92.00 131 TRP A C 1
ATOM 960 O O . TRP A 1 131 ? -14.666 -0.804 8.919 1.00 92.00 131 TRP A O 1
ATOM 970 N N . ALA A 1 132 ? -14.484 0.815 7.373 1.00 89.31 132 ALA A N 1
ATOM 971 C CA . ALA A 1 132 ? -15.710 1.506 7.752 1.00 89.31 132 ALA A CA 1
ATOM 972 C C . ALA A 1 132 ? -16.957 0.659 7.455 1.00 89.31 132 ALA A C 1
ATOM 974 O O . ALA A 1 132 ? -17.869 0.626 8.272 1.00 89.31 132 ALA A O 1
ATOM 975 N N . ALA A 1 133 ? -16.983 -0.062 6.330 1.00 85.81 133 ALA A N 1
ATOM 976 C CA . ALA A 1 133 ? -18.081 -0.961 5.974 1.00 85.81 133 ALA A CA 1
ATOM 977 C C . ALA A 1 133 ? -18.113 -2.247 6.822 1.00 85.81 133 ALA A C 1
ATOM 979 O O . ALA A 1 133 ? -19.182 -2.799 7.064 1.00 85.81 133 ALA A O 1
ATOM 980 N N . ALA A 1 134 ? -16.946 -2.732 7.261 1.00 79.81 134 ALA A N 1
ATOM 981 C CA . ALA A 1 134 ? -16.814 -3.901 8.130 1.00 79.81 134 ALA A CA 1
ATOM 982 C C . ALA A 1 134 ? -17.040 -3.581 9.615 1.00 79.81 134 ALA A C 1
ATOM 984 O O . ALA A 1 134 ? -17.242 -4.500 10.413 1.00 79.81 134 ALA A O 1
ATOM 985 N N . ALA A 1 135 ? -17.000 -2.301 10.004 1.00 71.12 135 ALA A N 1
ATOM 986 C CA . ALA A 1 135 ? -17.456 -1.893 11.320 1.00 71.12 135 ALA A CA 1
ATOM 987 C C . ALA A 1 135 ? -18.918 -2.342 11.448 1.00 71.12 135 ALA A C 1
ATOM 989 O O . ALA A 1 135 ? -19.716 -2.030 10.561 1.00 71.12 135 ALA A O 1
ATOM 990 N N . PRO A 1 136 ? -19.279 -3.113 12.492 1.00 58.94 136 PRO A N 1
ATOM 991 C CA . PRO A 1 136 ? -20.641 -3.587 12.628 1.00 58.94 136 PRO A CA 1
ATOM 992 C C . PRO A 1 136 ? -21.563 -2.377 12.555 1.00 58.94 136 PRO A C 1
ATOM 994 O O . PRO A 1 136 ? -21.405 -1.424 13.323 1.00 58.94 136 PRO A O 1
ATOM 997 N N . ALA A 1 137 ? -22.520 -2.426 11.629 1.00 54.03 137 ALA A N 1
ATOM 998 C CA . ALA A 1 137 ? -23.711 -1.605 11.695 1.00 54.03 137 ALA A CA 1
ATOM 999 C C . ALA A 1 137 ? -24.423 -1.982 13.001 1.00 54.03 137 ALA A C 1
ATOM 1001 O O . ALA A 1 137 ? -25.325 -2.814 13.025 1.00 54.03 137 ALA A O 1
ATOM 1002 N N . ALA A 1 138 ? -23.980 -1.412 14.121 1.00 47.50 138 ALA A N 1
ATOM 1003 C CA . ALA A 1 138 ? -24.574 -1.571 15.442 1.00 47.50 138 ALA A CA 1
ATOM 1004 C C . ALA A 1 138 ? -25.911 -0.805 15.522 1.00 47.50 138 ALA A C 1
ATOM 1006 O O . ALA A 1 138 ? -26.178 -0.101 16.492 1.00 47.50 138 ALA A O 1
ATOM 1007 N N . ALA A 1 139 ? -26.722 -0.907 14.467 1.00 47.91 139 ALA A N 1
ATOM 1008 C CA . ALA A 1 139 ? -27.964 -0.179 14.270 1.00 47.91 139 ALA A CA 1
ATOM 1009 C C . ALA A 1 139 ? -29.065 -0.992 13.563 1.00 47.91 139 ALA A C 1
ATOM 1011 O O . ALA A 1 139 ? -30.188 -0.515 13.516 1.00 47.91 139 ALA A O 1
ATOM 1012 N N . GLU A 1 140 ? -28.817 -2.219 13.090 1.00 44.78 140 GLU A N 1
ATOM 1013 C CA . GLU A 1 140 ? -29.865 -3.051 12.463 1.00 44.78 140 GLU A CA 1
ATOM 1014 C C . GLU A 1 140 ? -29.912 -4.455 13.084 1.00 44.78 140 GLU A C 1
ATOM 1016 O O . GLU A 1 140 ? -29.822 -5.481 12.420 1.00 44.78 140 GLU A O 1
ATOM 1021 N N . ALA A 1 141 ? -30.021 -4.504 14.410 1.00 37.91 141 ALA A N 1
ATOM 1022 C CA . ALA A 1 141 ? -30.592 -5.644 15.117 1.00 37.91 141 ALA A CA 1
ATOM 1023 C C . ALA A 1 141 ? -31.176 -5.128 16.431 1.00 37.91 141 ALA A C 1
ATOM 1025 O O . ALA A 1 141 ? -30.469 -4.854 17.403 1.00 37.91 141 ALA A O 1
ATOM 1026 N N . GLY A 1 142 ? -32.494 -4.944 16.432 1.00 43.75 142 GLY A N 1
ATOM 1027 C CA . GLY A 1 142 ? -33.244 -4.780 17.663 1.00 43.75 142 GLY A CA 1
ATOM 1028 C C . GLY A 1 142 ? -33.005 -5.952 18.619 1.00 43.75 142 GLY A C 1
ATOM 1029 O O . GLY A 1 142 ? -32.712 -7.071 18.207 1.00 43.75 142 GLY A O 1
ATOM 1030 N N . ALA A 1 143 ? -33.214 -5.648 19.898 1.00 44.22 143 ALA A N 1
ATOM 1031 C CA . ALA A 1 143 ? -33.189 -6.537 21.056 1.00 44.22 143 ALA A CA 1
ATOM 1032 C C . ALA A 1 143 ? -31.799 -6.883 21.627 1.00 44.22 143 ALA A C 1
ATOM 1034 O O . ALA A 1 143 ? -31.221 -7.935 21.391 1.00 44.22 143 ALA A O 1
ATOM 1035 N N . GLY A 1 144 ? -31.364 -6.025 22.557 1.00 41.62 144 GLY A N 1
ATOM 1036 C CA . GLY A 1 144 ? -30.808 -6.522 23.815 1.00 41.62 144 GLY A CA 1
ATOM 1037 C C . GLY A 1 144 ? -29.297 -6.706 23.878 1.00 41.62 144 GLY A C 1
ATOM 1038 O O . GLY A 1 144 ? -28.831 -7.795 24.182 1.00 41.62 144 GLY A O 1
ATOM 1039 N N . SER A 1 145 ? -28.519 -5.632 23.742 1.00 33.81 145 SER A N 1
ATOM 1040 C CA . SER A 1 145 ? -27.196 -5.600 24.377 1.00 33.81 145 SER A CA 1
ATOM 1041 C C . SER A 1 145 ? -26.952 -4.244 25.027 1.00 33.81 145 SER A C 1
ATOM 1043 O O . SER A 1 145 ? -26.634 -3.246 24.382 1.00 33.81 145 SER A O 1
ATOM 1045 N N . LYS A 1 146 ? -27.179 -4.204 26.342 1.00 46.25 146 LYS A N 1
ATOM 1046 C CA . LYS A 1 146 ? -26.763 -3.103 27.207 1.00 46.25 146 LYS A CA 1
ATOM 1047 C C . LYS A 1 146 ? -25.234 -3.085 27.241 1.00 46.25 146 LYS A C 1
ATOM 1049 O O . LYS A 1 146 ? -24.636 -4.056 27.691 1.00 46.25 146 LYS A O 1
ATOM 1054 N N . GLY A 1 147 ? -24.632 -1.952 26.884 1.00 44.75 147 GLY A N 1
ATOM 1055 C CA . GLY A 1 147 ? -23.327 -1.586 27.442 1.00 44.75 147 GLY A CA 1
ATOM 1056 C C . GLY A 1 147 ? -22.173 -1.350 26.472 1.00 44.75 147 GLY A C 1
ATOM 1057 O O . GLY A 1 147 ? -21.058 -1.750 26.780 1.00 44.75 147 GLY A O 1
ATOM 1058 N N . SER A 1 148 ? -22.375 -0.632 25.365 1.00 41.03 148 SER A N 1
ATOM 1059 C CA . SER A 1 148 ? -21.252 0.071 24.729 1.00 41.03 148 SER A CA 1
ATOM 1060 C C . SER A 1 148 ? -21.542 1.564 24.667 1.00 41.03 148 SER A C 1
ATOM 1062 O O . SER A 1 148 ? -22.539 1.984 24.082 1.00 41.03 148 SER A O 1
ATOM 1064 N N . ALA A 1 149 ? -20.663 2.370 25.269 1.00 48.84 149 ALA A N 1
ATOM 1065 C CA . ALA A 1 149 ? -20.735 3.833 25.269 1.00 48.84 149 ALA A CA 1
ATOM 1066 C C . ALA A 1 149 ? -20.775 4.434 23.845 1.00 48.84 149 ALA A C 1
ATOM 1068 O O . ALA A 1 149 ? -21.272 5.542 23.659 1.00 48.84 149 ALA A O 1
ATOM 1069 N N . ALA A 1 150 ? -20.328 3.684 22.830 1.00 47.97 150 ALA A N 1
ATOM 1070 C CA . ALA A 1 150 ? -20.440 4.060 21.421 1.00 47.97 150 ALA A CA 1
ATOM 1071 C C . ALA A 1 150 ? -21.886 3.990 20.884 1.00 47.97 150 ALA A C 1
ATOM 1073 O O . ALA A 1 150 ? -22.268 4.799 20.040 1.00 47.97 150 ALA A O 1
ATOM 1074 N N . GLY A 1 151 ? -22.714 3.078 21.408 1.00 46.03 151 GLY A N 1
ATOM 1075 C CA . GLY A 1 151 ? -24.125 2.955 21.025 1.00 46.03 151 GLY A CA 1
ATOM 1076 C C . GLY A 1 151 ? -24.982 4.123 21.519 1.00 46.03 151 GLY A C 1
ATOM 1077 O O . GLY A 1 151 ? -25.938 4.508 20.854 1.00 46.03 151 GLY A O 1
ATOM 1078 N N . GLY A 1 152 ? -24.602 4.741 22.644 1.00 52.91 152 GLY A N 1
ATOM 1079 C CA . GLY A 1 152 ? -25.276 5.933 23.167 1.00 52.91 152 GLY A CA 1
ATOM 1080 C C . GLY A 1 152 ? -25.086 7.157 22.271 1.00 52.91 152 GLY A C 1
ATOM 1081 O O . GLY A 1 152 ? -26.046 7.867 21.996 1.00 52.91 152 GLY A O 1
ATOM 1082 N N . LEU A 1 153 ? -23.873 7.366 21.746 1.00 52.31 153 LEU A N 1
ATOM 1083 C CA . LEU A 1 153 ? -23.578 8.500 20.867 1.00 52.31 153 LEU A CA 1
ATOM 1084 C C . LEU A 1 153 ? -24.293 8.378 19.515 1.00 52.31 153 LEU A C 1
ATOM 1086 O O . LEU A 1 153 ? -24.862 9.351 19.035 1.00 52.31 153 LEU A O 1
ATOM 1090 N N . ALA A 1 154 ? -24.301 7.184 18.917 1.00 58.56 154 ALA A N 1
ATOM 1091 C CA . ALA A 1 154 ? -24.995 6.941 17.653 1.00 58.56 154 ALA A CA 1
ATOM 1092 C C . ALA A 1 154 ? -26.523 7.067 17.800 1.00 58.56 154 ALA A C 1
ATOM 1094 O O . ALA A 1 154 ? -27.183 7.628 16.927 1.00 58.56 154 ALA A O 1
ATOM 1095 N N . ALA A 1 155 ? -27.085 6.610 18.925 1.00 59.12 155 ALA A N 1
ATOM 1096 C CA . ALA A 1 155 ? -28.506 6.767 19.226 1.00 59.12 155 ALA A CA 1
ATOM 1097 C C . ALA A 1 155 ? -28.898 8.238 19.449 1.00 59.12 155 ALA A C 1
ATOM 1099 O O . ALA A 1 155 ? -29.957 8.660 18.985 1.00 59.12 155 ALA A O 1
ATOM 1100 N N . GLU A 1 156 ? -28.043 9.024 20.109 1.00 56.47 156 GLU A N 1
ATOM 1101 C CA . GLU A 1 156 ? -28.252 10.464 20.297 1.00 56.47 156 GLU A CA 1
ATOM 1102 C C . GLU A 1 156 ? -28.065 11.249 18.991 1.00 56.47 156 GLU A C 1
ATOM 1104 O O . GLU A 1 156 ? -28.877 12.121 18.694 1.00 56.47 156 GLU A O 1
ATOM 1109 N N . LEU A 1 157 ? -27.093 10.892 18.143 1.00 56.59 157 LEU A N 1
ATOM 1110 C CA . LEU A 1 157 ? -26.928 11.491 16.810 1.00 56.59 157 LEU A CA 1
ATOM 1111 C C . LEU A 1 157 ? -28.124 11.193 15.901 1.00 56.59 157 LEU A C 1
ATOM 1113 O O . LEU A 1 157 ? -28.687 12.114 15.323 1.00 56.59 157 LEU A O 1
ATOM 1117 N N . ALA A 1 158 ? -28.611 9.951 15.868 1.00 62.31 158 ALA A N 1
ATOM 1118 C CA . ALA A 1 158 ? -29.825 9.596 15.133 1.00 62.31 158 ALA A CA 1
ATOM 1119 C C . ALA A 1 158 ? -31.094 10.256 15.713 1.00 62.31 158 ALA A C 1
ATOM 1121 O O . ALA A 1 158 ? -32.119 10.368 15.035 1.00 62.31 158 ALA A O 1
ATOM 1122 N N . ARG A 1 159 ? -31.077 10.660 16.989 1.00 61.91 159 ARG A N 1
ATOM 1123 C CA . ARG A 1 159 ? -32.157 11.433 17.620 1.00 61.91 159 ARG A CA 1
ATOM 1124 C C . ARG A 1 159 ? -32.060 12.918 17.267 1.00 61.91 159 ARG A C 1
ATOM 1126 O O . ARG A 1 159 ? -33.096 13.527 17.020 1.00 61.91 159 ARG A O 1
ATOM 1133 N N . LEU A 1 160 ? -30.847 13.466 17.202 1.00 51.59 160 LEU A N 1
ATOM 1134 C CA . LEU A 1 160 ? -30.544 14.833 16.768 1.00 51.59 160 LEU A CA 1
ATOM 1135 C C . LEU A 1 160 ? -30.847 15.032 15.275 1.00 51.59 160 LEU A C 1
ATOM 1137 O O . LEU A 1 160 ? -31.504 16.004 14.921 1.00 51.59 160 LEU A O 1
ATOM 1141 N N . GLU A 1 161 ? -30.483 14.078 14.417 1.00 59.50 161 GLU A N 1
ATOM 1142 C CA . GLU A 1 161 ? -30.783 14.099 12.976 1.00 59.50 161 GLU A CA 1
ATOM 1143 C C . GLU A 1 161 ? -32.289 14.012 12.693 1.00 59.50 161 GLU A C 1
ATOM 1145 O O . GLU A 1 161 ? -32.802 14.703 11.814 1.00 59.50 161 GLU A O 1
ATOM 1150 N N . ARG A 1 162 ? -33.036 13.231 13.489 1.00 58.06 162 ARG A N 1
ATOM 1151 C CA . ARG A 1 162 ? -34.508 13.177 13.413 1.00 58.06 162 ARG A CA 1
ATOM 1152 C C . ARG A 1 162 ? -35.200 14.448 13.907 1.00 58.06 162 ARG A C 1
ATOM 1154 O O . ARG A 1 162 ? -36.384 14.618 13.628 1.00 58.06 162 ARG A O 1
ATOM 1161 N N . ARG A 1 163 ? -34.507 15.324 14.642 1.00 50.38 163 ARG A N 1
ATOM 1162 C CA . ARG A 1 163 ? -35.097 16.533 15.243 1.00 50.38 163 ARG A CA 1
ATOM 1163 C C . ARG A 1 163 ? -34.992 17.784 14.362 1.00 50.38 163 ARG A C 1
ATOM 1165 O O . ARG A 1 163 ? -35.477 18.830 14.777 1.00 50.38 163 ARG A O 1
ATOM 1172 N N . GLY A 1 164 ? -34.468 17.663 13.139 1.00 44.78 164 GLY A N 1
ATOM 1173 C CA . GLY A 1 164 ? -34.391 18.764 12.172 1.00 44.78 164 GLY A CA 1
ATOM 1174 C C . GLY A 1 164 ? -33.324 19.818 12.517 1.00 44.78 164 GLY A C 1
ATOM 1175 O O . GLY A 1 164 ? -32.743 19.784 13.603 1.00 44.78 164 GLY A O 1
ATOM 1176 N N . PRO A 1 165 ? -33.002 20.738 11.588 1.00 51.31 165 PRO A N 1
ATOM 1177 C CA . PRO A 1 165 ? -31.841 21.609 11.714 1.00 51.31 165 PRO A CA 1
ATOM 1178 C C . PRO A 1 165 ? -32.102 22.786 12.665 1.00 51.31 165 PRO A C 1
ATOM 1180 O O . PRO A 1 165 ? -33.067 23.521 12.495 1.00 51.31 165 PRO A O 1
ATOM 1183 N N . GLY A 1 166 ? -31.169 23.020 13.591 1.00 51.41 166 GLY A N 1
ATOM 1184 C CA . GLY A 1 166 ? -30.835 24.364 14.083 1.00 51.41 166 GLY A CA 1
ATOM 1185 C C . GLY A 1 166 ? -31.421 24.798 15.424 1.00 51.41 166 GLY A C 1
ATOM 1186 O O . GLY A 1 166 ? -30.654 25.219 16.289 1.00 51.41 166 GLY A O 1
ATOM 1187 N N . ASP A 1 167 ? -32.731 24.684 15.632 1.00 48.75 167 ASP A N 1
ATOM 1188 C CA . ASP A 1 167 ? -33.372 25.516 16.667 1.00 48.75 167 ASP A CA 1
ATOM 1189 C C . ASP A 1 167 ? -33.048 25.087 18.108 1.00 48.75 167 ASP A C 1
ATOM 1191 O O . ASP A 1 167 ? -32.847 25.923 18.981 1.00 48.75 167 ASP A O 1
ATOM 1195 N N . GLN A 1 168 ? -32.852 23.793 18.367 1.00 55.72 168 GLN A N 1
ATOM 1196 C CA . GLN A 1 168 ? -32.639 23.311 19.741 1.00 55.72 168 GLN A CA 1
ATOM 1197 C C . GLN A 1 168 ? -31.175 23.177 20.155 1.00 55.72 168 GLN A C 1
ATOM 1199 O O . GLN A 1 168 ? -30.880 23.118 21.346 1.00 55.72 168 GLN A O 1
ATOM 1204 N N . ALA A 1 169 ? -30.244 23.119 19.200 1.00 54.69 169 ALA A N 1
ATOM 1205 C CA . ALA A 1 169 ? -28.819 23.073 19.523 1.00 54.69 169 ALA A CA 1
ATOM 1206 C C . ALA A 1 169 ? -28.316 24.457 19.964 1.00 54.69 169 ALA A C 1
ATOM 1208 O O . ALA A 1 169 ? -27.522 24.549 20.898 1.00 54.69 169 ALA A O 1
ATOM 1209 N N . GLY A 1 170 ? -28.815 25.524 19.324 1.00 61.34 170 GLY A N 1
ATOM 1210 C CA . GLY A 1 170 ? -28.547 26.907 19.718 1.00 61.34 170 GLY A CA 1
ATOM 1211 C C . GLY A 1 170 ? -29.150 27.248 21.080 1.00 61.34 170 GLY A C 1
ATOM 1212 O O . GLY A 1 170 ? -28.446 27.783 21.934 1.00 61.34 170 GLY A O 1
ATOM 1213 N N . GLU A 1 171 ? -30.405 26.855 21.318 1.00 64.44 171 GLU A N 1
ATOM 1214 C CA . GLU A 1 171 ? -31.062 27.022 22.620 1.00 64.44 171 GLU A CA 1
ATOM 1215 C C . GLU A 1 171 ? -30.341 26.238 23.722 1.00 64.44 171 GLU A C 1
ATOM 1217 O O . GLU A 1 171 ? -29.964 26.829 24.732 1.00 64.44 171 GLU A O 1
ATOM 1222 N N . TRP A 1 172 ? -30.021 24.960 23.494 1.00 63.97 172 TRP A N 1
ATOM 1223 C CA . TRP A 1 172 ? -29.292 24.143 24.469 1.00 63.97 172 TRP A CA 1
ATOM 1224 C C . TRP A 1 172 ? -27.895 24.694 24.780 1.00 63.97 172 TRP A C 1
ATOM 1226 O O . TRP A 1 172 ? -27.495 24.726 25.941 1.00 63.97 172 TRP A O 1
ATOM 1236 N N . LEU A 1 173 ? -27.149 25.162 23.772 1.00 62.59 173 LEU A N 1
ATOM 1237 C CA . LEU A 1 173 ? -25.845 25.797 23.987 1.00 62.59 173 LEU A CA 1
ATOM 1238 C C . LEU A 1 173 ? -25.975 27.118 24.751 1.00 62.59 173 LEU A C 1
ATOM 1240 O O . LEU A 1 173 ? -25.132 27.410 25.597 1.00 62.59 173 LEU A O 1
ATOM 1244 N N . SER A 1 174 ? -27.015 27.906 24.473 1.00 73.25 174 SER A N 1
ATOM 1245 C CA . SER A 1 174 ? -27.255 29.179 25.156 1.00 73.25 174 SER A CA 1
ATOM 1246 C C . SER A 1 174 ? -27.679 28.991 26.616 1.00 73.25 174 SER A C 1
ATOM 1248 O O . SER A 1 174 ? -27.168 29.688 27.490 1.00 73.25 174 SER A O 1
ATOM 1250 N N . GLU A 1 175 ? -28.516 27.992 26.904 1.00 66.25 175 GLU A N 1
ATOM 1251 C CA . GLU A 1 175 ? -28.942 27.623 28.256 1.00 66.25 175 GLU A CA 1
ATOM 1252 C C . GLU A 1 175 ? -27.777 26.999 29.037 1.00 66.25 175 GLU A C 1
ATOM 1254 O O . GLU A 1 175 ? -27.469 27.428 30.147 1.00 66.25 175 GLU A O 1
ATOM 1259 N N . ALA A 1 176 ? -27.016 26.091 28.417 1.00 66.94 176 ALA A N 1
ATOM 1260 C CA . ALA A 1 176 ? -25.811 25.527 29.018 1.00 66.94 176 ALA A CA 1
ATOM 1261 C C . ALA A 1 176 ? -24.720 26.585 29.262 1.00 66.94 176 ALA A C 1
ATOM 1263 O O . ALA A 1 176 ? -23.953 26.460 30.215 1.00 66.94 176 ALA A O 1
ATOM 1264 N N . ALA A 1 177 ? -24.627 27.633 28.440 1.00 73.25 177 ALA A N 1
ATOM 1265 C CA . ALA A 1 177 ? -23.736 28.760 28.699 1.00 73.25 177 ALA A CA 1
ATOM 1266 C C . ALA A 1 177 ? -24.233 29.628 29.865 1.00 73.25 177 ALA A C 1
ATOM 1268 O O . ALA A 1 177 ? -23.431 29.996 30.724 1.00 73.25 177 ALA A O 1
ATOM 1269 N N . ALA A 1 178 ? -25.539 29.909 29.926 1.00 72.88 178 ALA A N 1
ATOM 1270 C CA . ALA A 1 178 ? -26.160 30.694 30.993 1.00 72.88 178 ALA A CA 1
ATOM 1271 C C . ALA A 1 178 ? -26.070 30.002 32.365 1.00 72.88 178 ALA A C 1
ATOM 1273 O O . ALA A 1 178 ? -25.803 30.653 33.372 1.00 72.88 178 ALA A O 1
ATOM 1274 N N . GLU A 1 179 ? -26.210 28.677 32.402 1.00 71.69 179 GLU A N 1
ATOM 1275 C CA . GLU A 1 179 ? -26.055 27.863 33.613 1.00 71.69 179 GLU A CA 1
ATOM 1276 C C . GLU A 1 179 ? -24.585 27.537 33.941 1.00 71.69 179 GLU A C 1
ATOM 1278 O O . GLU A 1 179 ? -24.292 26.860 34.928 1.00 71.69 179 GLU A O 1
ATOM 1283 N N . GLY A 1 180 ? -23.634 27.982 33.109 1.00 71.00 180 GLY A N 1
ATOM 1284 C CA . GLY A 1 180 ? -22.213 27.664 33.258 1.00 71.00 180 GLY A CA 1
ATOM 1285 C C . GLY A 1 180 ? -21.888 26.183 33.035 1.00 71.00 180 GLY A C 1
ATOM 1286 O O . GLY A 1 180 ? -20.813 25.726 33.396 1.00 71.00 180 GLY A O 1
ATOM 1287 N N . MET A 1 181 ? -22.783 25.414 32.424 1.00 65.31 181 MET A N 1
ATOM 1288 C CA . MET A 1 181 ? -22.691 23.969 32.217 1.00 65.31 181 MET A CA 1
ATOM 1289 C C . MET A 1 181 ? -21.866 23.561 30.981 1.00 65.31 181 MET A C 1
ATOM 1291 O O . MET A 1 181 ? -21.690 22.370 30.744 1.00 65.31 181 MET A O 1
ATOM 1295 N N . LEU A 1 182 ? -21.298 24.505 30.218 1.00 68.25 182 LEU A N 1
ATOM 1296 C CA . LEU A 1 182 ? -20.443 24.223 29.044 1.00 68.25 182 LEU A CA 1
ATOM 1297 C C . LEU A 1 182 ? -19.248 23.301 29.345 1.00 68.25 182 LEU A C 1
ATOM 1299 O O . LEU A 1 182 ? -18.806 22.553 28.477 1.00 68.25 182 LEU A O 1
ATOM 1303 N N . HIS A 1 183 ? -18.714 23.366 30.566 1.00 71.62 183 HIS A N 1
ATOM 1304 C CA . HIS A 1 183 ? -17.58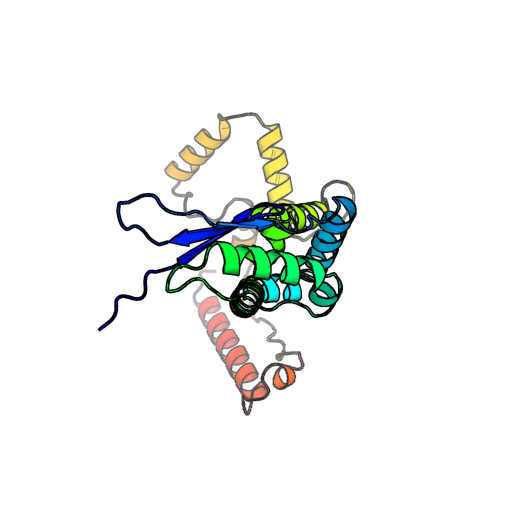2 22.545 31.006 1.00 71.62 183 HIS A CA 1
ATOM 1305 C C . HI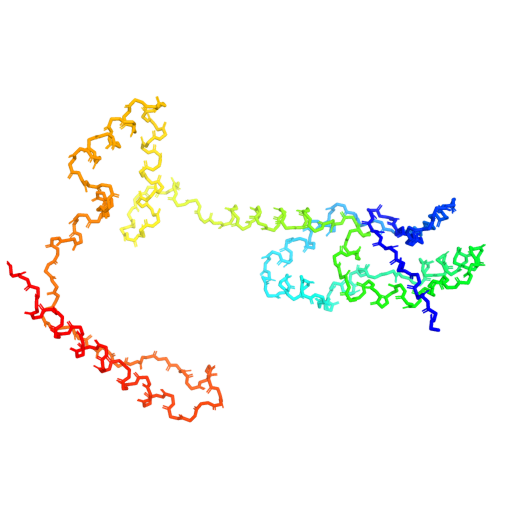S A 1 183 ? -18.016 21.267 31.737 1.00 71.62 183 HIS A C 1
ATOM 1307 O O . HIS A 1 183 ? -17.170 20.481 32.168 1.00 71.62 183 HIS A O 1
ATOM 1313 N N . GLN A 1 184 ? -19.322 21.058 31.912 1.00 64.38 184 GLN A N 1
ATOM 1314 C CA . GLN A 1 184 ? -19.845 19.854 32.536 1.00 64.38 184 GLN A CA 1
ATOM 1315 C C . GLN A 1 184 ? -19.935 18.742 31.492 1.00 64.38 184 GLN A C 1
ATOM 1317 O O . GLN A 1 184 ? -20.303 18.987 30.341 1.00 64.38 184 GLN A O 1
ATOM 1322 N N . PRO A 1 185 ? -19.610 17.499 31.874 1.00 63.78 185 PRO A N 1
ATOM 1323 C CA . PRO A 1 185 ? -19.769 16.379 30.970 1.00 63.78 185 PRO A CA 1
ATOM 1324 C C . PRO A 1 185 ? -21.249 16.250 30.577 1.00 63.78 185 PRO A C 1
ATOM 1326 O O . PRO A 1 185 ? -22.147 16.510 31.383 1.00 63.78 185 PRO A O 1
ATOM 1329 N N . GLY A 1 186 ? -21.493 15.884 29.316 1.00 63.53 186 GLY A N 1
ATOM 1330 C CA . GLY A 1 186 ? -22.835 15.841 28.730 1.00 63.53 186 GLY A CA 1
ATOM 1331 C C . GLY A 1 186 ? -23.834 14.978 29.522 1.00 63.53 186 GLY A C 1
ATOM 1332 O O . GLY A 1 186 ? -23.432 14.174 30.365 1.00 63.53 186 GLY A O 1
ATOM 1333 N N . PRO A 1 187 ? -25.147 15.101 29.253 1.00 64.56 187 PRO A N 1
ATOM 1334 C CA . PRO A 1 187 ? -26.219 14.496 30.055 1.00 64.56 187 PRO A CA 1
ATOM 1335 C C . PRO A 1 187 ? -26.058 12.986 30.300 1.00 64.56 187 PRO A C 1
ATOM 1337 O O . PRO A 1 187 ? -26.366 12.519 31.395 1.00 64.56 187 PRO A O 1
ATOM 1340 N N . GLN A 1 188 ? -25.469 12.249 29.352 1.00 61.00 188 GLN A N 1
ATOM 1341 C CA . GLN A 1 188 ? -25.119 10.826 29.488 1.00 61.00 188 GLN A CA 1
ATOM 1342 C C . GLN A 1 188 ? -24.138 10.490 30.633 1.00 61.00 188 GLN A C 1
ATOM 1344 O O . GLN A 1 188 ? -24.012 9.331 31.014 1.00 61.00 188 GLN A O 1
ATOM 1349 N N . PHE A 1 189 ? -23.447 11.479 31.204 1.00 59.47 189 PHE A N 1
ATOM 1350 C CA . PHE A 1 189 ? -22.501 11.307 32.312 1.00 59.47 189 PHE A CA 1
ATOM 1351 C C . PHE A 1 189 ? -23.056 11.774 33.666 1.00 59.47 189 PHE A C 1
ATOM 1353 O O . PHE A 1 189 ? -22.386 11.606 34.687 1.00 59.47 189 PHE A O 1
ATOM 1360 N N . ARG A 1 190 ? -24.282 12.321 33.719 1.00 64.62 190 ARG A N 1
ATOM 1361 C CA . ARG A 1 190 ? -24.907 12.737 34.992 1.00 64.62 190 ARG A CA 1
ATOM 1362 C C . ARG A 1 190 ? -25.105 11.563 35.946 1.00 64.62 190 ARG A C 1
ATOM 1364 O O . ARG A 1 190 ? -24.863 11.711 37.138 1.00 64.62 190 ARG A O 1
ATOM 1371 N N . GLU A 1 191 ? -25.454 10.392 35.419 1.00 59.28 191 GLU A N 1
ATOM 1372 C CA . GLU A 1 191 ? -25.633 9.166 36.210 1.00 59.28 191 GLU A CA 1
ATOM 1373 C C . GLU A 1 191 ? -24.325 8.674 36.846 1.00 59.28 191 GLU A C 1
ATOM 1375 O O . GLU A 1 191 ? -24.335 8.065 37.916 1.00 59.28 191 GLU A O 1
ATOM 1380 N N . VAL A 1 192 ? -23.181 8.964 36.214 1.00 59.31 192 VAL A N 1
ATOM 1381 C CA . VAL A 1 192 ? -21.852 8.633 36.748 1.00 59.31 192 VAL A CA 1
ATOM 1382 C C . VAL A 1 192 ? -21.494 9.568 37.903 1.00 59.31 192 VAL A C 1
ATOM 1384 O O . VAL A 1 192 ? -20.886 9.126 38.872 1.00 59.31 192 VAL A O 1
ATOM 1387 N N . ARG A 1 193 ? -21.922 10.837 37.845 1.00 61.53 193 ARG A N 1
ATOM 1388 C CA . ARG A 1 193 ? -21.689 11.824 38.911 1.00 61.53 193 ARG A CA 1
ATOM 1389 C C . ARG A 1 193 ? -22.410 11.467 40.215 1.00 61.53 193 ARG A C 1
ATOM 1391 O O . ARG A 1 193 ? -21.900 11.781 41.282 1.00 61.53 193 ARG A O 1
ATOM 1398 N N . SER A 1 194 ? -23.573 10.822 40.129 1.00 63.72 194 SER A N 1
ATOM 1399 C CA . SER A 1 194 ? -24.363 10.393 41.290 1.00 63.72 194 SER A CA 1
ATOM 1400 C C . SER A 1 194 ? -24.022 8.991 41.794 1.00 63.72 194 SER A C 1
ATOM 1402 O O . SER A 1 194 ? -24.591 8.553 42.793 1.00 63.72 194 SER A O 1
ATOM 1404 N N . ARG A 1 195 ? -23.144 8.246 41.106 1.00 64.69 195 ARG A N 1
ATOM 1405 C CA . ARG A 1 195 ? -22.743 6.924 41.588 1.00 64.69 195 ARG A CA 1
ATOM 1406 C C . ARG A 1 195 ? -21.817 7.082 42.796 1.00 64.69 195 ARG A C 1
ATOM 1408 O O . ARG A 1 195 ? -20.793 7.754 42.673 1.00 64.69 195 ARG A O 1
ATOM 1415 N N . PRO A 1 196 ? -22.129 6.445 43.938 1.00 61.56 196 PRO A N 1
ATOM 1416 C CA . PRO A 1 196 ? -21.201 6.404 45.054 1.00 61.56 196 PRO A CA 1
ATOM 1417 C C . PRO A 1 196 ? -19.916 5.710 44.600 1.00 61.56 196 PRO A C 1
ATOM 1419 O O . PRO A 1 196 ? -19.954 4.653 43.962 1.00 61.56 196 PRO A O 1
ATOM 1422 N N . PHE A 1 197 ? -18.776 6.328 44.904 1.00 60.12 197 PHE A N 1
ATOM 1423 C CA . PHE A 1 197 ? -17.484 5.697 44.678 1.00 60.12 197 PHE A CA 1
ATOM 1424 C C . PHE A 1 197 ? -17.397 4.460 45.590 1.00 60.12 197 PHE A C 1
ATOM 1426 O O . PHE A 1 197 ? -17.752 4.575 46.768 1.00 60.12 197 PHE A O 1
ATOM 1433 N N . PRO A 1 198 ? -16.973 3.283 45.095 1.00 59.91 198 PRO A N 1
ATOM 1434 C CA . PRO A 1 198 ? -16.800 2.112 45.946 1.00 59.91 198 PRO A CA 1
ATOM 1435 C C . PRO A 1 198 ? -15.844 2.455 47.091 1.00 59.91 198 PRO A C 1
ATOM 1437 O O . PRO A 1 198 ? -14.740 2.938 46.838 1.00 59.91 198 PRO A O 1
ATOM 1440 N N . ALA A 1 199 ? -16.288 2.249 48.333 1.00 58.69 199 ALA A N 1
ATOM 1441 C CA . ALA A 1 199 ? -15.508 2.593 49.522 1.00 58.69 199 ALA A CA 1
ATOM 1442 C C . ALA A 1 199 ? -14.194 1.798 49.594 1.00 58.69 199 ALA A C 1
ATOM 1444 O O . ALA A 1 199 ? -13.178 2.351 50.003 1.00 58.69 199 ALA A O 1
ATOM 1445 N N . ASP A 1 200 ? -14.217 0.556 49.101 1.00 59.34 200 ASP A N 1
ATOM 1446 C CA . ASP A 1 200 ? -13.070 -0.341 49.018 1.00 59.34 200 ASP A CA 1
ATOM 1447 C C . ASP A 1 200 ? -13.004 -0.946 47.608 1.00 59.34 200 ASP A C 1
ATOM 1449 O O . ASP A 1 200 ? -13.693 -1.928 47.318 1.00 59.34 200 ASP A O 1
ATOM 1453 N N . PRO A 1 201 ? -12.242 -0.353 46.672 1.00 58.91 201 PRO A N 1
ATOM 1454 C CA . PRO A 1 201 ? -12.005 -0.999 45.391 1.00 58.91 201 PRO A CA 1
ATOM 1455 C C . PRO A 1 201 ? -11.199 -2.281 45.630 1.00 58.91 201 PRO A C 1
ATOM 1457 O O . PRO A 1 201 ? -10.062 -2.220 46.096 1.00 58.91 201 PRO A O 1
ATOM 1460 N N . GLU A 1 202 ? -11.768 -3.445 45.302 1.00 64.50 202 GLU A N 1
ATOM 1461 C CA . GLU A 1 202 ? -10.997 -4.687 45.235 1.00 64.50 202 GLU A CA 1
ATOM 1462 C C . GLU A 1 202 ? -9.907 -4.530 44.171 1.00 64.50 202 GLU A C 1
ATOM 1464 O O . GLU A 1 202 ? -10.162 -4.475 42.965 1.00 64.50 202 GLU A O 1
ATOM 1469 N N . VAL A 1 203 ? -8.667 -4.414 44.634 1.00 65.44 203 VAL A N 1
ATOM 1470 C CA . VAL A 1 203 ? -7.500 -4.311 43.770 1.00 65.44 203 VAL A CA 1
ATOM 1471 C C . VAL A 1 203 ? -7.137 -5.716 43.321 1.00 65.44 203 VAL A C 1
ATOM 1473 O O . VAL A 1 203 ? -6.432 -6.445 44.020 1.00 65.44 203 VAL A O 1
ATOM 1476 N N . ALA A 1 204 ? -7.638 -6.113 42.156 1.00 70.44 204 ALA A N 1
ATOM 1477 C CA . ALA A 1 204 ? -7.220 -7.365 41.551 1.00 70.44 204 ALA A CA 1
ATOM 1478 C C . ALA A 1 204 ? -5.700 -7.332 41.289 1.00 70.44 204 ALA A C 1
ATOM 1480 O O . ALA A 1 204 ? -5.182 -6.309 40.820 1.00 70.44 204 ALA A O 1
ATOM 1481 N N . PRO A 1 205 ? -4.966 -8.427 41.564 1.00 70.25 205 PRO A N 1
ATOM 1482 C 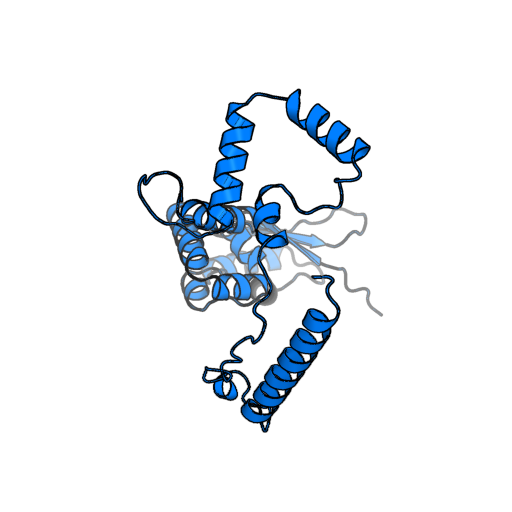CA . PRO A 1 205 ? -3.574 -8.515 41.158 1.00 70.25 205 PRO A CA 1
ATOM 1483 C C . PRO A 1 205 ? -3.474 -8.372 39.631 1.00 70.25 205 PRO A C 1
ATOM 1485 O O . PRO A 1 205 ? -4.390 -8.798 38.915 1.00 70.25 205 PRO A O 1
ATOM 1488 N N . PRO A 1 206 ? -2.382 -7.778 39.114 1.00 72.25 206 PRO A N 1
ATOM 1489 C CA . PRO A 1 206 ? -2.162 -7.710 37.678 1.00 72.25 206 PRO A CA 1
ATOM 1490 C C . PRO A 1 206 ? -2.220 -9.131 37.106 1.00 72.25 206 PRO A C 1
ATOM 1492 O O . PRO A 1 206 ? -1.477 -10.014 37.523 1.00 72.25 206 PRO A O 1
ATOM 1495 N N . SER A 1 207 ? -3.153 -9.363 36.185 1.00 69.44 207 SER A N 1
ATOM 1496 C CA . SER A 1 207 ? -3.284 -10.629 35.467 1.00 69.44 207 SER A CA 1
ATOM 1497 C C . SER A 1 207 ? -2.746 -10.456 34.048 1.00 69.44 207 SER A C 1
ATOM 1499 O O . SER A 1 207 ? -2.914 -9.399 33.435 1.00 69.44 207 SER A O 1
ATOM 1501 N N . GLY A 1 208 ? -2.043 -11.469 33.541 1.00 74.56 208 GLY A N 1
ATOM 1502 C CA . GLY A 1 208 ? -1.453 -11.467 32.199 1.00 74.56 208 GLY A CA 1
ATOM 1503 C C . GLY A 1 208 ? 0.022 -11.863 32.185 1.00 74.56 208 GLY A C 1
ATOM 1504 O O . GLY A 1 208 ? 0.726 -11.724 33.177 1.00 74.56 208 GLY A O 1
ATOM 1505 N N . ALA A 1 209 ? 0.496 -12.367 31.043 1.00 78.75 209 ALA A N 1
ATOM 1506 C CA . ALA A 1 209 ? 1.897 -12.738 30.834 1.00 78.75 209 ALA A CA 1
ATOM 1507 C C . ALA A 1 209 ? 2.748 -11.504 30.471 1.00 78.75 209 ALA A C 1
ATOM 1509 O O . ALA A 1 209 ? 3.315 -11.423 29.379 1.00 78.75 209 ALA A O 1
ATOM 1510 N N . TRP A 1 210 ? 2.812 -10.512 31.363 1.00 83.44 210 TRP A N 1
ATOM 1511 C CA . TRP A 1 210 ? 3.464 -9.222 31.099 1.00 83.44 210 TRP A CA 1
ATOM 1512 C C . TRP A 1 210 ? 4.963 -9.356 30.839 1.00 83.44 210 TRP A C 1
ATOM 1514 O O . TRP A 1 210 ? 5.506 -8.660 29.980 1.00 83.44 210 TRP A O 1
ATOM 1524 N N . ALA A 1 211 ? 5.613 -10.317 31.496 1.00 80.75 211 ALA A N 1
ATOM 1525 C CA . ALA A 1 211 ? 7.003 -10.672 31.229 1.00 80.75 211 ALA A CA 1
ATOM 1526 C C . ALA A 1 211 ? 7.267 -11.036 29.750 1.00 80.75 211 ALA A C 1
ATOM 1528 O O . ALA A 1 211 ? 8.317 -10.690 29.212 1.00 80.75 211 ALA A O 1
ATOM 1529 N N . ALA A 1 212 ? 6.308 -11.669 29.060 1.00 82.62 212 ALA A N 1
ATOM 1530 C CA . ALA A 1 212 ? 6.451 -12.037 27.648 1.00 82.62 212 ALA A CA 1
ATOM 1531 C C . ALA A 1 212 ? 6.383 -10.824 26.702 1.00 82.62 212 ALA A C 1
ATOM 1533 O O . ALA A 1 212 ? 6.928 -10.864 25.601 1.00 82.62 212 ALA A O 1
ATOM 1534 N N . LEU A 1 213 ? 5.733 -9.738 27.131 1.00 83.62 213 LEU A N 1
ATOM 1535 C CA . LEU A 1 213 ? 5.617 -8.494 26.365 1.00 83.62 213 LEU A CA 1
ATOM 1536 C C . LEU A 1 213 ? 6.811 -7.553 26.586 1.00 83.62 213 LEU A C 1
ATOM 1538 O O . LEU A 1 213 ? 7.017 -6.635 25.793 1.00 83.62 213 LEU A O 1
ATOM 1542 N N . LEU A 1 214 ? 7.596 -7.771 27.647 1.00 83.75 214 LEU A N 1
ATOM 1543 C CA . LEU A 1 214 ? 8.686 -6.892 28.080 1.00 83.75 214 LEU A CA 1
ATOM 1544 C C . LEU A 1 214 ? 9.987 -7.681 28.351 1.00 83.75 214 LEU A C 1
ATOM 1546 O O . LEU A 1 214 ? 10.494 -7.665 29.473 1.00 83.75 214 LEU A O 1
ATOM 1550 N N . PRO A 1 215 ? 10.585 -8.334 27.334 1.00 76.25 215 PRO A N 1
ATOM 1551 C CA . PRO A 1 215 ? 11.695 -9.283 27.509 1.00 76.25 215 PRO A CA 1
ATOM 1552 C C . PRO A 1 215 ? 13.023 -8.674 28.006 1.00 76.25 215 PRO A C 1
ATOM 1554 O O . PRO A 1 215 ? 13.980 -9.406 28.234 1.00 76.25 215 PRO A O 1
ATOM 1557 N N . GLY A 1 216 ? 13.109 -7.350 28.167 1.00 82.50 216 GLY A N 1
ATOM 1558 C CA . GLY A 1 216 ? 14.301 -6.643 28.658 1.00 82.50 216 GLY A CA 1
ATOM 1559 C C . GLY A 1 216 ? 14.129 -5.959 30.016 1.00 82.50 216 GLY A C 1
ATOM 1560 O O . GLY A 1 216 ? 15.048 -5.279 30.464 1.00 82.50 216 GLY A O 1
ATOM 1561 N N . ALA A 1 217 ? 12.965 -6.092 30.657 1.00 78.62 217 ALA A N 1
ATOM 1562 C CA . ALA A 1 217 ? 12.687 -5.458 31.940 1.00 78.62 217 ALA A CA 1
ATOM 1563 C C . ALA A 1 217 ? 12.781 -6.497 33.076 1.00 78.62 217 ALA A C 1
ATOM 1565 O O . ALA A 1 217 ? 11.944 -7.398 33.150 1.00 78.62 217 ALA A O 1
ATOM 1566 N N . PRO A 1 218 ? 13.781 -6.416 33.972 1.00 78.25 218 PRO A N 1
ATOM 1567 C CA . PRO A 1 218 ? 13.817 -7.275 35.150 1.00 78.25 218 PRO A CA 1
ATOM 1568 C C . PRO A 1 218 ? 12.709 -6.869 36.136 1.00 78.25 218 PRO A C 1
ATOM 1570 O O . PRO A 1 218 ? 12.459 -5.682 36.339 1.00 78.25 218 PRO A O 1
ATOM 1573 N N . GLY A 1 219 ? 12.047 -7.849 36.758 1.00 83.44 219 GLY A N 1
ATOM 1574 C CA . GLY A 1 219 ? 11.072 -7.603 37.833 1.00 83.44 219 GLY A CA 1
ATOM 1575 C C . GLY A 1 219 ? 9.750 -6.956 37.390 1.00 83.44 219 GLY A C 1
ATOM 1576 O O . GLY A 1 219 ? 9.136 -6.231 38.172 1.00 83.44 219 GLY A O 1
ATOM 1577 N N . VAL A 1 220 ? 9.298 -7.189 36.149 1.00 86.50 220 VAL A N 1
ATOM 1578 C CA . VAL A 1 220 ? 8.047 -6.621 35.589 1.00 86.50 220 VAL A CA 1
ATOM 1579 C C . VAL A 1 220 ? 6.839 -6.854 36.497 1.00 86.50 220 VAL A C 1
ATOM 1581 O O . VAL A 1 220 ? 6.094 -5.916 36.771 1.00 86.50 220 VAL A O 1
ATOM 1584 N N . GLU A 1 221 ? 6.676 -8.072 37.011 1.00 83.44 221 GLU A N 1
ATOM 1585 C CA . GLU A 1 221 ? 5.540 -8.427 37.870 1.00 83.44 221 GLU A CA 1
ATOM 1586 C C . GLU A 1 221 ? 5.564 -7.663 39.206 1.00 83.44 221 GLU A C 1
ATOM 1588 O O . GLU A 1 221 ? 4.544 -7.156 39.675 1.00 83.44 221 GLU A O 1
ATOM 1593 N N . GLU A 1 222 ? 6.746 -7.492 39.800 1.00 84.25 222 GLU A N 1
ATOM 1594 C CA . GLU A 1 222 ? 6.923 -6.754 41.056 1.00 84.25 222 GLU A CA 1
ATOM 1595 C C . GLU A 1 222 ? 6.731 -5.249 40.854 1.00 84.25 222 GLU A C 1
ATOM 1597 O O . GLU A 1 222 ? 6.126 -4.577 41.694 1.00 84.25 222 GLU A O 1
ATOM 1602 N N . GLY A 1 223 ? 7.204 -4.717 39.724 1.00 84.62 223 GLY A N 1
ATOM 1603 C CA . GLY A 1 223 ? 6.981 -3.331 39.325 1.00 84.62 223 GLY A CA 1
ATOM 1604 C C . GLY A 1 223 ? 5.496 -3.027 39.127 1.00 84.62 223 GLY A C 1
ATOM 1605 O O . GLY A 1 223 ? 4.987 -2.057 39.691 1.00 84.62 223 GLY A O 1
ATOM 1606 N N . LEU A 1 224 ? 4.784 -3.887 38.394 1.00 85.12 224 LEU A N 1
ATOM 1607 C CA . LEU A 1 224 ? 3.341 -3.764 38.175 1.00 85.12 224 LEU A CA 1
ATOM 1608 C C . LEU A 1 224 ? 2.562 -3.854 39.487 1.00 85.12 224 LEU A C 1
ATOM 1610 O O . LEU A 1 224 ? 1.711 -3.007 39.746 1.00 85.12 224 LEU A O 1
ATOM 1614 N N . SER A 1 225 ? 2.901 -4.812 40.351 1.00 84.62 225 SER A N 1
ATOM 1615 C CA . SER A 1 225 ? 2.282 -4.952 41.672 1.00 84.62 225 SER A CA 1
ATOM 1616 C C . SER A 1 225 ? 2.442 -3.686 42.528 1.00 84.62 225 SER A C 1
ATOM 1618 O O . SER A 1 225 ? 1.476 -3.199 43.121 1.00 84.62 225 SER A O 1
ATOM 1620 N N . ARG A 1 226 ? 3.635 -3.070 42.529 1.00 85.94 226 ARG A N 1
ATOM 1621 C CA . ARG A 1 226 ? 3.885 -1.803 43.242 1.00 85.94 226 ARG A CA 1
ATOM 1622 C C . ARG A 1 226 ? 3.079 -0.638 42.677 1.00 85.94 226 ARG A C 1
ATOM 1624 O O . ARG A 1 226 ? 2.552 0.155 43.454 1.00 85.94 226 ARG A O 1
ATOM 1631 N N . ILE A 1 227 ? 2.970 -0.534 41.353 1.00 86.19 227 ILE A N 1
ATOM 1632 C CA . ILE A 1 227 ? 2.181 0.516 40.692 1.00 86.19 227 ILE A CA 1
ATOM 1633 C C . ILE A 1 227 ? 0.701 0.357 41.039 1.00 86.19 227 ILE A C 1
ATOM 1635 O O . ILE A 1 227 ? 0.066 1.318 41.466 1.00 86.19 227 ILE A O 1
ATOM 1639 N N . VAL A 1 228 ? 0.167 -0.856 40.903 1.00 85.81 228 VAL A N 1
ATOM 1640 C CA . VAL A 1 228 ? -1.232 -1.177 41.207 1.00 85.81 228 VAL A CA 1
ATOM 1641 C C . VAL A 1 228 ? -1.562 -0.829 42.662 1.00 85.81 228 VAL A C 1
ATOM 1643 O O . VAL A 1 228 ? -2.553 -0.145 42.920 1.00 85.81 228 VAL A O 1
ATOM 1646 N N . LYS A 1 229 ? -0.684 -1.194 43.603 1.00 83.88 229 LYS A N 1
ATOM 1647 C CA . LYS A 1 229 ? -0.825 -0.838 45.019 1.00 83.88 229 LYS A CA 1
ATOM 1648 C C . LYS A 1 229 ? -0.802 0.678 45.253 1.00 83.88 229 LYS A C 1
ATOM 1650 O O . LYS A 1 229 ? -1.698 1.205 45.904 1.00 83.88 229 LYS A O 1
ATOM 1655 N N . ALA A 1 230 ? 0.178 1.389 44.694 1.00 84.88 230 ALA A N 1
ATOM 1656 C CA . ALA A 1 230 ? 0.306 2.836 44.876 1.00 84.88 230 ALA A CA 1
ATOM 1657 C C . ALA A 1 230 ? -0.891 3.610 44.294 1.00 84.88 230 ALA A C 1
ATOM 1659 O O . ALA A 1 230 ? -1.360 4.587 44.879 1.00 84.88 230 ALA A O 1
ATOM 1660 N N . VAL A 1 231 ? -1.413 3.165 43.148 1.00 86.56 231 VAL A N 1
ATOM 1661 C CA . VAL A 1 231 ? -2.606 3.751 42.524 1.00 86.56 231 VAL A CA 1
ATOM 1662 C C . VAL A 1 231 ? -3.844 3.509 43.384 1.00 86.56 231 VAL A C 1
ATOM 1664 O O . VAL A 1 231 ? -4.634 4.434 43.569 1.00 86.56 231 VAL A O 1
ATOM 1667 N N . ALA A 1 232 ? -3.999 2.307 43.939 1.00 81.81 232 ALA A N 1
ATOM 1668 C CA . ALA A 1 232 ? -5.109 1.988 44.826 1.00 81.81 232 ALA A CA 1
ATOM 1669 C C . ALA A 1 232 ? -5.097 2.830 46.109 1.00 81.81 232 ALA A C 1
ATOM 1671 O O . ALA A 1 232 ? -6.120 3.405 46.477 1.00 81.81 232 ALA A O 1
ATOM 1672 N N . GLU A 1 233 ? -3.934 2.975 46.748 1.00 83.19 233 GLU A N 1
ATOM 1673 C CA . GLU A 1 233 ? -3.762 3.822 47.933 1.00 83.19 233 GLU A CA 1
ATOM 1674 C C . GLU A 1 233 ? -4.086 5.292 47.620 1.00 83.19 233 GLU A C 1
ATOM 1676 O O . GLU A 1 233 ? -4.846 5.939 48.343 1.00 83.19 233 GLU A O 1
ATOM 1681 N N . ALA A 1 234 ? -3.589 5.815 46.494 1.00 83.00 234 ALA A N 1
ATOM 1682 C CA . ALA A 1 234 ? -3.886 7.178 46.059 1.00 83.00 234 ALA A CA 1
ATOM 1683 C C . ALA A 1 234 ? -5.375 7.388 45.728 1.00 83.00 234 ALA A C 1
ATOM 1685 O O . ALA A 1 234 ? -5.919 8.468 45.975 1.00 83.00 234 ALA A O 1
ATOM 1686 N N . ALA A 1 235 ? -6.043 6.378 45.165 1.00 78.75 235 ALA A N 1
ATOM 1687 C CA . ALA A 1 235 ? -7.475 6.414 44.894 1.00 78.75 235 ALA A CA 1
ATOM 1688 C C . ALA A 1 235 ? -8.292 6.418 46.195 1.00 78.75 235 ALA A C 1
ATOM 1690 O O . ALA A 1 235 ? -9.185 7.253 46.337 1.00 78.75 235 ALA A O 1
ATOM 1691 N N . ALA A 1 236 ? -7.941 5.566 47.163 1.00 79.31 236 ALA A N 1
ATOM 1692 C CA . ALA A 1 236 ? -8.581 5.521 48.476 1.00 79.31 236 ALA A CA 1
ATOM 1693 C C . ALA A 1 236 ? -8.428 6.853 49.233 1.00 79.31 236 ALA A C 1
ATOM 1695 O O . ALA A 1 236 ? -9.396 7.378 49.784 1.00 79.31 236 ALA A O 1
ATOM 1696 N N . GLU A 1 237 ? -7.240 7.462 49.204 1.00 80.62 237 GLU A N 1
ATOM 1697 C CA . GLU A 1 237 ? -7.005 8.776 49.816 1.00 80.62 237 GLU A CA 1
ATOM 1698 C C . GLU A 1 237 ? -7.802 9.902 49.147 1.00 80.62 237 GLU A C 1
ATOM 1700 O O . GLU A 1 237 ? -8.302 10.801 49.825 1.00 80.62 237 GLU A O 1
ATOM 1705 N N . ARG A 1 238 ? -7.970 9.862 47.821 1.00 79.69 238 ARG A N 1
ATOM 1706 C CA . ARG A 1 238 ? -8.827 10.823 47.110 1.00 79.69 238 ARG A CA 1
ATOM 1707 C C . ARG A 1 238 ? -10.301 10.616 47.435 1.00 79.69 238 ARG A C 1
ATOM 1709 O O . ARG A 1 238 ? -10.997 11.606 47.634 1.00 79.69 238 ARG A O 1
ATOM 1716 N N . ALA A 1 239 ? -10.757 9.369 47.543 1.00 73.31 239 ALA A N 1
ATOM 1717 C CA . ALA A 1 239 ? -12.136 9.053 47.904 1.00 73.31 239 ALA A CA 1
ATOM 1718 C C . ALA A 1 239 ? -12.506 9.610 49.290 1.00 73.31 239 ALA A C 1
ATOM 1720 O O . ALA A 1 239 ? -13.569 10.202 49.445 1.00 73.31 239 ALA A O 1
ATOM 1721 N N . LYS A 1 240 ? -11.594 9.536 50.271 1.00 77.38 240 LYS A N 1
ATOM 1722 C CA . LYS A 1 240 ? -11.786 10.129 51.612 1.00 77.38 240 LYS A CA 1
ATOM 1723 C C . LYS A 1 240 ? -11.931 11.657 51.609 1.00 77.38 240 LYS A C 1
ATOM 1725 O O . LYS A 1 240 ? -12.479 12.211 52.557 1.00 77.38 240 LYS A O 1
ATOM 1730 N N . ARG A 1 241 ? -11.410 12.345 50.585 1.00 76.00 241 ARG A N 1
ATOM 1731 C CA . ARG A 1 241 ? -11.445 13.815 50.456 1.00 76.00 241 ARG A CA 1
ATOM 1732 C C . ARG A 1 241 ? -12.669 14.326 49.698 1.00 76.00 241 ARG A C 1
ATOM 1734 O O . ARG A 1 241 ? -12.844 15.539 49.603 1.00 76.00 241 ARG A O 1
ATOM 1741 N N . LEU A 1 242 ? -13.486 13.435 49.139 1.00 67.88 242 LEU A N 1
ATOM 1742 C CA . LEU A 1 242 ? -14.726 13.823 48.481 1.00 67.88 242 LEU A CA 1
ATOM 1743 C C . LEU A 1 242 ? -15.795 14.134 49.545 1.00 67.88 242 LEU A C 1
ATOM 1745 O O . LEU A 1 242 ? -15.919 13.383 50.516 1.00 67.88 242 LEU A O 1
ATOM 1749 N N . PRO A 1 243 ? -16.556 15.233 49.399 1.00 61.22 243 PRO A N 1
ATOM 1750 C CA . PRO A 1 243 ? -17.708 15.490 50.257 1.00 61.22 243 PRO A CA 1
ATOM 1751 C C . PRO A 1 243 ? -18.732 14.354 50.100 1.00 61.22 243 PRO A C 1
ATOM 1753 O O . PRO A 1 243 ? -18.923 13.851 48.992 1.00 61.22 243 PRO A O 1
ATOM 1756 N N . LYS A 1 244 ? -19.339 13.939 51.219 1.00 54.72 244 LYS A N 1
ATOM 1757 C CA . LYS A 1 244 ? -20.395 12.915 51.253 1.00 54.72 244 LYS A CA 1
ATOM 1758 C C . LYS A 1 244 ? -21.698 13.421 50.650 1.00 54.72 244 LYS A C 1
ATOM 1760 O O . LYS A 1 244 ? -22.013 14.610 50.878 1.00 54.72 244 LYS A O 1
#

pLDDT: mean 77.18, std 17.98, range [31.67, 97.12]

Secondary structure (DSSP, 8-state):
------EEEEEETTEEEEEE-S-SS----EEEE-PPPPHHHHHHHHHHHHT-HHHHHHHHTT---HHHHHTT-S--HHHHHHHHHHHHHT--TTPPPHHHHHHHHHH-HHHHHHHTT--HHHHHHHHHHHHHHHS--TTS--S-----HHHHHHHHHHHHHTT-SSHHHHHHHHHHHHTTGGGSPPGGGHHHHTSPPPSS---PPP-S-HHHH-TT-TTHHHHHHHHHHHHHHHHHHHHHTS--

Sequence (244 aa):
MNARGTMTVDAVPGRLRLGAGAGTGTSGELSLEAAVWSPARLRAVAERLGSRPGELYGLMRGRIPDWLREEGLLPDAGELAAWEGRLEAAASEGAPTAGQLVRLLESRPHLALALRGLPKRELLGGVFGAWAAAAPAAAEAGAGSKGSAAGGLAAELARLERRGPGDQAGEWLSEAAAEGMLHQPGPQFREVRSRPFPADPEVAPPSGAWAALLPGAPGVEEGLSRIVKAVAEAAAERAKRLPK

Radius of gyration: 29.51 Å; chains: 1; bounding box: 67×43×77 Å

Foldseek 3Di:
DDDPFDWDWAAAAQWIWIWGHDDPDDIPTQIQGDAADDPVVLLVVLVVCLVPVPQVVCVVQLAHDPVVVVVVLAGDPVSLVSVQVSQVVVDDVPRDHSVRVRVVCSSNVQRSCNHNVCHPVNSVCSSVVVVVVPPPPPPPDDDDDPDDPVVVVVVVVVVVVVVDDDDVVVVVVVVCVVVVVPPPPDPVCVVVVPDQDPLQPPQDQDDDPVCVVCVPDPPPSVVSRVVSVVVRVVVNVVSVVDDD

Organism: NCBI:txid2496557